Protein AF-A0A016S4E9-F1 (afdb_monomer_lite)

pLDDT: mean 76.62, std 18.93, range [33.75, 95.38]

Radius of gyration: 32.26 Å; chains: 1; bounding box: 70×70×86 Å

Foldseek 3Di:
DDDDDDDDDDPDDDDDDDDDDDDDDDDDDDDDDDPDPPPPPPPPPPPCPPDDDDPVRVVVVLQVLLVVLCVVVVDDSLLSSLLCVVVVNPSVVSVVVCVVDPPNVVVSVVSLAAWPDADDADPDQWDQAPVPRDTARWDDDRNNHTGHLVLLLVQLCCCVPPVVDPWDADPDPPGSHTDGPVRSVVSVVVVVVVVD

InterPro domains:
  IPR013083 Zinc finger, RING/FYVE/PHD-type [G3DSA:3.30.40.10] (123-194)
  IPR048962 E3 ubiquitin-protein ligase ARIH1-like, UBA-like domain [PF21235] (61-100)

Structure (mmCIF, N/CA/C/O backbone):
data_AF-A0A016S4E9-F1
#
_entry.id   AF-A0A016S4E9-F1
#
loop_
_atom_site.group_PDB
_atom_site.id
_atom_site.type_symbol
_atom_site.label_atom_id
_atom_site.label_alt_id
_atom_site.label_comp_id
_atom_site.label_asym_id
_atom_site.label_entity_id
_atom_site.label_seq_id
_atom_site.pdbx_PDB_ins_code
_atom_site.Cartn_x
_atom_site.Cartn_y
_atom_site.Cartn_z
_atom_site.occupancy
_atom_site.B_iso_or_equiv
_atom_site.auth_seq_id
_atom_site.auth_comp_id
_atom_site.auth_asym_id
_atom_site.auth_atom_id
_atom_site.pdbx_PDB_model_num
ATOM 1 N N . MET A 1 1 ? -42.160 32.741 -39.780 1.00 41.34 1 MET A N 1
ATOM 2 C CA . MET A 1 1 ? -41.080 31.954 -39.175 1.00 41.34 1 MET A CA 1
ATOM 3 C C . MET A 1 1 ? -40.012 32.923 -38.667 1.00 41.34 1 MET A C 1
ATOM 5 O O . MET A 1 1 ? -39.179 33.332 -39.468 1.00 41.34 1 MET A O 1
ATOM 9 N N . ALA A 1 2 ? -40.067 33.434 -37.435 1.00 45.94 2 ALA A N 1
ATOM 10 C CA . ALA A 1 2 ? -40.928 33.059 -36.301 1.00 45.94 2 ALA A CA 1
ATOM 11 C C . ALA A 1 2 ? -40.842 31.556 -35.903 1.00 45.94 2 ALA A C 1
ATOM 13 O O . ALA A 1 2 ? -40.440 30.729 -36.721 1.00 45.94 2 ALA A O 1
ATOM 14 N N . GLU A 1 3 ? -41.095 31.125 -34.668 1.00 49.12 3 GLU A N 1
ATOM 15 C CA . GLU A 1 3 ? -41.573 31.803 -33.450 1.00 49.12 3 GLU A CA 1
ATOM 16 C C . GLU A 1 3 ? -40.557 31.502 -32.294 1.00 49.12 3 GLU A C 1
ATOM 18 O O . GLU A 1 3 ? -39.988 30.412 -32.310 1.00 49.12 3 GLU A O 1
ATOM 23 N N . GLU A 1 4 ? -40.137 32.325 -31.311 1.00 50.91 4 GLU A N 1
ATOM 24 C CA . GLU A 1 4 ? -40.556 33.596 -30.651 1.00 50.91 4 GLU A CA 1
ATOM 25 C C . GLU A 1 4 ? -41.206 33.400 -29.244 1.00 50.91 4 GLU A C 1
ATOM 27 O O . GLU A 1 4 ? -42.119 32.591 -29.122 1.00 50.91 4 GLU A O 1
ATOM 32 N N . TYR A 1 5 ? -40.748 34.173 -28.222 1.00 50.25 5 TYR A N 1
ATOM 33 C CA . TYR A 1 5 ? -41.114 34.172 -26.763 1.00 50.25 5 TYR A CA 1
ATOM 34 C C . TYR A 1 5 ? -40.632 32.955 -25.910 1.00 50.25 5 TYR A C 1
ATOM 36 O O . TYR A 1 5 ? -40.518 31.858 -26.447 1.00 50.25 5 TYR A O 1
ATOM 44 N N . ASP A 1 6 ? -40.335 33.017 -24.593 1.00 47.69 6 ASP A N 1
ATOM 45 C CA . ASP A 1 6 ? -39.938 34.086 -23.627 1.00 47.69 6 ASP A CA 1
ATOM 46 C C . ASP A 1 6 ? -39.344 33.422 -22.340 1.00 47.69 6 ASP A C 1
ATOM 48 O O . ASP A 1 6 ? -39.254 32.194 -22.303 1.00 47.69 6 ASP A O 1
ATOM 52 N N . ASP A 1 7 ? -38.961 34.202 -21.316 1.00 49.25 7 ASP A N 1
ATOM 53 C CA . ASP A 1 7 ? -39.318 34.043 -19.876 1.00 49.25 7 ASP A CA 1
ATOM 54 C C . ASP A 1 7 ? -38.288 34.657 -18.892 1.00 49.25 7 ASP A C 1
ATOM 56 O O . ASP A 1 7 ? -37.072 34.480 -18.978 1.00 49.25 7 ASP A O 1
ATOM 60 N N . ASP A 1 8 ? -38.856 35.407 -17.954 1.00 50.06 8 ASP A N 1
ATOM 61 C CA . ASP A 1 8 ? -38.308 36.407 -17.037 1.00 50.06 8 ASP A CA 1
ATOM 62 C C . ASP A 1 8 ? -37.429 35.834 -15.893 1.00 50.06 8 ASP A C 1
ATOM 64 O O . ASP A 1 8 ? -37.583 34.692 -15.468 1.00 50.06 8 ASP A O 1
ATOM 68 N N . PHE A 1 9 ? -36.546 36.660 -15.316 1.00 52.66 9 PHE A N 1
ATOM 69 C CA . PHE A 1 9 ? -35.906 36.388 -14.017 1.00 52.66 9 PHE A CA 1
ATOM 70 C C . PHE A 1 9 ? -35.750 37.681 -13.199 1.00 52.66 9 PHE A C 1
ATOM 72 O O . PHE A 1 9 ? -34.662 38.247 -13.047 1.00 52.66 9 PHE A O 1
ATOM 79 N N . GLN A 1 10 ? -36.870 38.151 -12.644 1.00 52.34 10 GLN A N 1
ATOM 80 C CA . GLN A 1 10 ? -36.913 39.304 -11.744 1.00 52.34 10 GLN A CA 1
ATOM 81 C C . GLN A 1 10 ? -36.109 39.056 -10.462 1.00 52.34 10 GLN A C 1
ATOM 83 O O . GLN A 1 10 ? -36.556 38.364 -9.547 1.00 52.34 10 GLN A O 1
ATOM 88 N N . TYR A 1 11 ? -34.959 39.716 -10.342 1.00 53.16 11 TYR A N 1
ATOM 89 C CA . TYR A 1 11 ? -34.347 39.988 -9.044 1.00 53.16 11 TYR A CA 1
ATOM 90 C C . TYR A 1 11 ? -34.875 41.313 -8.505 1.00 53.16 11 TYR A C 1
ATOM 92 O O . TYR A 1 11 ? -34.333 42.373 -8.815 1.00 53.16 11 TYR A O 1
ATOM 100 N N . ASN A 1 12 ? -35.937 41.255 -7.699 1.00 48.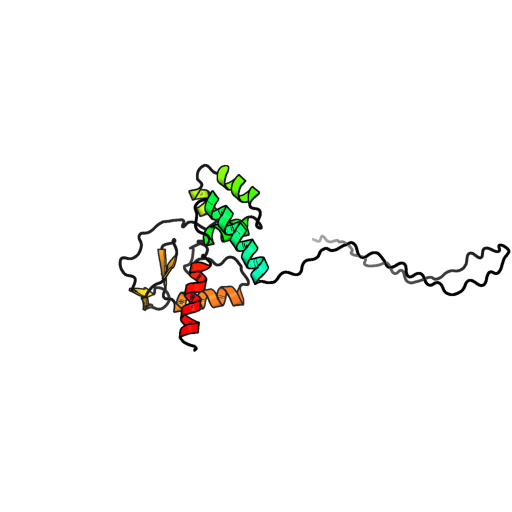69 12 ASN A N 1
ATOM 101 C CA . ASN A 1 12 ? -36.412 42.428 -6.977 1.00 48.69 12 ASN A CA 1
ATOM 102 C C . ASN A 1 12 ? -37.116 42.053 -5.663 1.00 48.69 12 ASN A C 1
ATOM 104 O O . ASN A 1 12 ? -38.243 41.576 -5.693 1.00 48.69 12 ASN A O 1
ATOM 108 N N . THR A 1 13 ? -36.447 42.315 -4.538 1.00 46.94 13 THR A N 1
ATOM 109 C CA . THR A 1 13 ? -37.057 42.712 -3.257 1.00 46.94 13 THR A CA 1
ATOM 110 C C . THR A 1 13 ? -36.005 43.520 -2.507 1.00 46.94 13 THR A C 1
ATOM 112 O O . THR A 1 13 ? -35.090 42.969 -1.896 1.00 46.94 13 THR A O 1
ATOM 115 N N . ASP A 1 14 ? -36.130 44.841 -2.593 1.00 50.22 14 ASP A N 1
ATOM 116 C CA . ASP A 1 14 ? -35.611 45.749 -1.575 1.00 50.22 14 ASP A CA 1
ATOM 117 C C . ASP A 1 14 ? -36.392 45.537 -0.264 1.00 50.22 14 ASP A C 1
ATOM 119 O O . ASP A 1 14 ? -37.581 45.211 -0.282 1.00 50.22 14 ASP A O 1
ATOM 123 N N . SER A 1 15 ? -35.716 45.679 0.872 1.00 58.97 15 SER A N 1
ATOM 124 C CA . SER A 1 15 ? -36.297 45.671 2.222 1.00 58.97 15 SER A CA 1
ATOM 125 C C . SER A 1 15 ? -35.309 46.305 3.205 1.00 58.97 15 SER A C 1
ATOM 127 O O . SER A 1 15 ? -34.843 45.671 4.154 1.00 58.97 15 SER A O 1
ATOM 129 N N . GLY A 1 16 ? -34.928 47.556 2.946 1.00 47.47 16 GLY A N 1
ATOM 130 C CA . GLY A 1 16 ? -34.309 48.399 3.965 1.00 47.47 16 GLY A CA 1
ATOM 131 C C . GLY A 1 16 ? -35.331 48.914 4.987 1.00 47.47 16 GLY A C 1
ATOM 132 O O . GLY A 1 16 ? -36.462 49.222 4.617 1.00 47.47 16 GLY A O 1
ATOM 133 N N . SER A 1 17 ? -34.883 49.109 6.237 1.00 51.06 17 SER A N 1
ATOM 134 C CA . SER A 1 17 ? -35.608 49.791 7.338 1.00 51.06 17 SER A CA 1
ATOM 135 C C . SER A 1 17 ? -36.914 49.083 7.805 1.00 51.06 17 SER A C 1
ATOM 137 O O . SER A 1 17 ? -37.373 48.148 7.163 1.00 51.06 17 SER A O 1
ATOM 139 N N . GLU A 1 18 ? -37.497 49.346 8.980 1.00 46.47 18 GLU A N 1
ATOM 140 C CA . GLU A 1 18 ? -37.429 50.518 9.873 1.00 46.47 18 GLU A CA 1
ATOM 141 C C . GLU A 1 18 ? -37.198 50.163 11.362 1.00 46.47 18 GLU A C 1
ATOM 143 O O . GLU A 1 18 ? -37.203 49.000 11.765 1.00 46.47 18 GLU A O 1
ATOM 148 N N . LEU A 1 19 ? -36.945 51.203 12.162 1.00 54.03 19 LEU A N 1
ATOM 149 C CA . LEU A 1 19 ? -37.069 51.205 13.624 1.00 54.03 19 LEU A CA 1
ATOM 150 C C . LEU A 1 19 ? -38.516 51.587 13.965 1.00 54.03 19 LEU A C 1
ATOM 152 O O . LEU A 1 19 ? -39.033 52.487 13.306 1.00 54.03 19 LEU A O 1
ATOM 156 N N . ASP A 1 20 ? -39.119 51.016 15.009 1.00 42.91 20 ASP A N 1
ATOM 157 C CA . ASP A 1 20 ? -40.206 51.708 15.720 1.00 42.91 20 ASP A CA 1
ATOM 158 C C . ASP A 1 20 ? -40.298 51.296 17.200 1.00 42.91 20 ASP A C 1
ATOM 160 O O . ASP A 1 20 ? -39.726 50.284 17.621 1.00 42.91 20 ASP A O 1
ATOM 164 N N . ASP A 1 21 ? -40.968 52.149 17.970 1.00 45.75 21 ASP A N 1
ATOM 165 C CA . ASP A 1 21 ? -40.758 52.383 19.397 1.00 45.75 21 ASP A CA 1
ATOM 166 C C . ASP A 1 21 ? -41.564 51.501 20.382 1.00 45.75 21 ASP A C 1
ATOM 168 O O . ASP A 1 21 ? -42.606 50.925 20.081 1.00 45.75 21 ASP A O 1
ATOM 172 N N . GLU A 1 22 ? -41.043 51.490 21.613 1.00 47.97 22 GLU A N 1
ATOM 173 C CA . GLU A 1 22 ? -41.728 51.528 22.919 1.00 47.97 22 GLU A CA 1
ATOM 174 C C . GLU A 1 22 ? -42.993 50.694 23.216 1.00 47.97 22 GLU A C 1
ATOM 176 O O . GLU A 1 22 ? -44.078 50.865 22.662 1.00 47.97 22 GLU A O 1
ATOM 181 N N . ALA A 1 23 ? -42.899 49.947 24.322 1.00 51.41 23 ALA A N 1
ATOM 182 C CA . ALA A 1 23 ? -44.043 49.469 25.098 1.00 51.41 23 ALA A CA 1
ATOM 183 C C . ALA A 1 23 ? -43.804 49.743 26.594 1.00 51.41 23 ALA A C 1
ATOM 185 O O . ALA A 1 23 ? -43.474 48.843 27.367 1.00 51.41 23 ALA A O 1
ATOM 186 N N . ILE A 1 24 ? -43.955 51.010 26.992 1.00 52.16 24 ILE A N 1
ATOM 187 C CA . ILE A 1 24 ? -43.800 51.467 28.380 1.00 52.16 24 ILE A CA 1
ATOM 188 C C . ILE A 1 24 ? -44.838 50.773 29.275 1.00 52.16 24 ILE A C 1
ATOM 190 O O . ILE A 1 24 ? -46.042 50.978 29.113 1.00 52.16 24 ILE A O 1
ATOM 194 N N . SER A 1 25 ? -44.377 49.996 30.258 1.00 57.50 25 SER A N 1
ATOM 195 C CA . SER A 1 25 ? -45.210 49.500 31.358 1.00 57.50 25 SER A CA 1
ATOM 196 C C . SER A 1 25 ? -44.904 50.274 32.640 1.00 57.50 25 SER A C 1
ATOM 198 O O . SER A 1 25 ? -43.896 50.017 33.300 1.00 57.50 25 SER A O 1
ATOM 200 N N . GLU A 1 26 ? -45.779 51.212 32.996 1.00 53.03 26 GLU A N 1
ATOM 201 C CA . GLU A 1 26 ? -45.781 51.844 34.316 1.00 53.03 26 GLU A CA 1
ATOM 202 C C . GLU A 1 26 ? -46.299 50.832 35.357 1.00 53.03 26 GLU A C 1
ATOM 204 O O . GLU A 1 26 ? -47.476 50.471 35.334 1.00 53.03 26 GLU A O 1
ATOM 209 N N . ASP A 1 27 ? -45.433 50.369 36.263 1.00 55.38 27 ASP A N 1
ATOM 210 C CA . ASP A 1 27 ? -45.833 49.702 37.510 1.00 55.38 27 ASP A CA 1
ATOM 211 C C . ASP A 1 27 ? -44.898 50.129 38.654 1.00 55.38 27 ASP A C 1
ATOM 213 O O . ASP A 1 27 ? -43.704 50.368 38.454 1.00 55.38 27 ASP A O 1
ATOM 217 N N . ASP A 1 28 ? -45.462 50.285 39.848 1.00 47.44 28 ASP A N 1
ATOM 218 C CA . ASP A 1 28 ? -44.848 51.011 40.960 1.00 47.44 28 ASP A CA 1
ATOM 219 C C . ASP A 1 28 ? -44.088 50.086 41.928 1.00 47.44 28 ASP A C 1
ATOM 221 O O . ASP A 1 28 ? -44.683 49.304 42.674 1.00 47.44 28 ASP A O 1
ATOM 225 N N . GLY A 1 29 ? -42.779 50.319 42.074 1.00 44.78 29 GLY A N 1
ATOM 226 C CA . GLY A 1 29 ? -42.205 50.389 43.421 1.00 44.78 29 GLY A CA 1
ATOM 227 C C . GLY A 1 29 ? -40.914 49.629 43.748 1.00 44.78 29 GLY A C 1
ATOM 228 O O . GLY A 1 29 ? -40.469 48.705 43.080 1.00 44.78 29 GLY A O 1
ATOM 229 N N . ILE A 1 30 ? -40.379 50.032 44.908 1.00 47.09 30 ILE A N 1
ATOM 230 C CA . ILE A 1 30 ? -39.275 49.429 45.675 1.00 47.09 30 ILE A CA 1
ATOM 231 C C . ILE A 1 30 ? -37.896 49.506 45.000 1.00 47.09 30 ILE A C 1
ATOM 233 O O . ILE A 1 30 ? -37.424 48.585 44.340 1.00 47.09 30 ILE A O 1
ATOM 237 N N . ALA A 1 31 ? -37.172 50.581 45.322 1.00 53.88 31 ALA A N 1
ATOM 238 C CA . ALA A 1 31 ? -35.723 50.609 45.177 1.00 53.88 31 ALA A CA 1
ATOM 239 C C . ALA A 1 31 ? -35.067 49.576 46.114 1.00 53.88 31 ALA A C 1
ATOM 241 O O . ALA A 1 31 ? -35.273 49.606 47.329 1.00 53.88 31 ALA A O 1
ATOM 242 N N . MET A 1 32 ? -34.230 48.706 45.552 1.00 51.16 32 MET A N 1
ATOM 243 C CA . MET A 1 32 ? -33.213 47.958 46.288 1.00 51.16 32 MET A CA 1
ATOM 244 C C . MET A 1 32 ? -31.868 48.169 45.604 1.00 51.16 32 MET A C 1
ATOM 246 O O . MET A 1 32 ? -31.662 47.734 44.473 1.00 51.16 32 MET A O 1
ATOM 250 N N . GLU A 1 33 ? -30.949 48.815 46.313 1.00 52.28 33 GLU A N 1
ATOM 251 C CA . GLU A 1 33 ? -29.535 48.840 45.957 1.00 52.28 33 GLU A CA 1
ATOM 252 C C . GLU A 1 33 ? -28.991 47.413 46.127 1.00 52.28 33 GLU A C 1
ATOM 254 O O . GLU A 1 33 ? -28.765 46.954 47.246 1.00 52.28 33 GLU A O 1
ATOM 259 N N . GLN A 1 34 ? -28.847 46.675 45.024 1.00 50.81 34 GLN A N 1
ATOM 260 C CA . GLN A 1 34 ? -28.175 45.377 45.021 1.00 50.81 34 GLN A CA 1
ATOM 261 C C . GLN A 1 34 ? -26.769 45.555 44.459 1.00 50.81 34 GLN A C 1
ATOM 263 O O . GLN A 1 34 ? -26.592 45.948 43.307 1.00 50.81 34 GLN A O 1
ATOM 268 N N . GLU A 1 35 ? -25.775 45.304 45.311 1.00 44.16 35 GLU A N 1
ATOM 269 C CA . GLU A 1 35 ? -24.361 45.386 44.956 1.00 44.16 35 GLU A CA 1
ATOM 270 C C . GLU A 1 35 ? -24.015 44.413 43.822 1.00 44.16 35 GLU A C 1
ATOM 272 O O . GLU A 1 35 ? -24.623 43.346 43.682 1.00 44.16 35 GLU A O 1
ATOM 277 N N . ASP A 1 36 ? -23.016 44.797 43.023 1.00 46.94 36 ASP A N 1
ATOM 278 C CA . ASP A 1 36 ? -22.591 44.091 41.816 1.00 46.94 36 ASP A CA 1
ATOM 279 C C . ASP A 1 36 ? -22.144 42.654 42.123 1.00 46.94 36 ASP A C 1
ATOM 281 O O . ASP A 1 36 ? -20.991 42.358 42.440 1.00 46.94 36 ASP A O 1
ATOM 285 N N . THR A 1 37 ? -23.102 41.740 42.004 1.00 44.69 37 THR A N 1
ATOM 286 C CA . THR A 1 37 ? -22.867 40.306 41.923 1.00 44.69 37 THR A CA 1
ATOM 287 C C . THR A 1 37 ? -23.135 39.853 40.498 1.00 44.69 37 THR A C 1
ATOM 289 O O . THR A 1 37 ? -24.024 39.041 40.241 1.00 44.69 37 THR A O 1
ATOM 292 N N . SER A 1 38 ? -22.311 40.368 39.576 1.00 48.78 38 SER A N 1
ATOM 293 C CA . SER A 1 38 ? -22.072 39.826 38.234 1.00 48.78 38 SER A CA 1
ATOM 294 C C . SER A 1 38 ? -21.673 38.349 38.300 1.00 48.78 38 SER A C 1
ATOM 296 O O . SER A 1 38 ? -20.519 37.957 38.124 1.00 48.78 38 SER A O 1
ATOM 298 N N . ARG A 1 39 ? -22.665 37.494 38.556 1.00 50.94 39 ARG A N 1
ATOM 299 C CA . ARG A 1 39 ? -22.603 36.058 38.336 1.00 50.94 39 ARG A CA 1
ATOM 300 C C . ARG A 1 39 ? -22.595 35.868 36.834 1.00 50.94 39 ARG A C 1
ATOM 302 O O . ARG A 1 39 ? -23.644 35.652 36.229 1.00 50.94 39 ARG A O 1
ATOM 309 N N . GLU A 1 40 ? -21.402 35.944 36.250 1.00 55.25 40 GLU A N 1
ATOM 310 C CA . GLU A 1 40 ? -21.160 35.352 34.947 1.00 55.25 40 GLU A CA 1
ATOM 311 C C . GLU A 1 40 ? -21.762 33.949 34.978 1.00 55.25 40 GLU A C 1
ATOM 313 O O . GLU A 1 40 ? -21.319 33.071 35.727 1.00 55.25 40 GLU A O 1
ATOM 318 N N . VAL A 1 41 ? -22.815 33.744 34.188 1.00 52.88 41 VAL A N 1
ATOM 319 C CA . VAL A 1 41 ? -23.264 32.400 33.855 1.00 52.88 41 VAL A CA 1
ATOM 320 C C . VAL A 1 41 ? -22.184 31.860 32.937 1.00 52.88 41 VAL A C 1
ATOM 322 O O . VAL A 1 41 ? -22.272 31.979 31.713 1.00 52.88 41 VAL A O 1
ATOM 325 N N . LEU A 1 42 ? -21.129 31.328 33.562 1.00 56.59 42 LEU A N 1
ATOM 326 C CA . LEU A 1 42 ? -20.134 30.490 32.924 1.00 56.59 42 LEU A CA 1
ATOM 327 C C . LEU A 1 42 ? -20.929 29.427 32.179 1.00 56.59 42 LEU A C 1
ATOM 329 O O . LEU A 1 42 ? -21.488 28.517 32.790 1.00 56.59 42 LEU A O 1
ATOM 333 N N . LYS A 1 43 ? -21.050 29.601 30.860 1.00 58.16 43 LYS A N 1
ATOM 334 C CA . LYS A 1 43 ? -21.640 28.594 29.989 1.00 58.16 43 LYS A CA 1
ATOM 335 C C . LYS A 1 43 ? -20.779 27.367 30.190 1.00 58.16 43 LYS A C 1
ATOM 337 O O . LYS A 1 43 ? -19.626 27.383 29.766 1.00 58.16 43 LYS A O 1
ATOM 342 N N . GLU A 1 44 ? -21.320 26.370 30.885 1.00 55.09 44 GLU A N 1
ATOM 343 C CA . GLU A 1 44 ? -20.631 25.115 31.137 1.00 55.09 44 GLU A CA 1
ATOM 344 C C . GLU A 1 44 ? -20.208 24.572 29.777 1.00 55.09 44 GLU A C 1
ATOM 346 O O . GLU A 1 44 ? -21.036 24.130 28.977 1.00 55.09 44 GLU A O 1
ATOM 351 N N . THR A 1 45 ? -18.916 24.701 29.471 1.00 60.84 45 THR A N 1
ATOM 352 C CA . THR A 1 45 ? -18.346 24.123 28.265 1.00 60.84 45 THR A CA 1
ATOM 353 C C . THR A 1 45 ? -18.616 22.631 28.387 1.00 60.84 45 THR A C 1
ATOM 355 O O . THR A 1 45 ? -18.130 22.045 29.361 1.00 60.84 45 THR A O 1
ATOM 358 N N . PRO A 1 46 ? -19.421 22.024 27.491 1.00 60.22 46 PRO A N 1
ATOM 359 C CA . PRO A 1 46 ? -19.791 20.621 27.628 1.00 60.22 46 PRO A CA 1
ATOM 360 C C . PRO A 1 46 ? -18.503 19.818 27.757 1.00 60.22 46 PRO A C 1
ATOM 362 O O . PRO A 1 46 ? -17.552 20.121 27.038 1.00 60.22 46 PRO A O 1
ATOM 365 N N . ASN A 1 47 ? -18.443 18.877 28.708 1.00 59.16 47 ASN A N 1
ATOM 366 C CA . ASN A 1 47 ? -17.178 18.258 29.099 1.00 59.16 47 ASN A CA 1
ATOM 367 C C . ASN A 1 47 ? -16.569 17.469 27.933 1.00 59.16 47 ASN A C 1
ATOM 369 O O . ASN A 1 47 ? -16.885 16.304 27.697 1.00 59.16 47 ASN A O 1
ATOM 373 N N . LEU A 1 48 ? -15.713 18.151 27.180 1.00 63.69 48 LEU A N 1
ATOM 374 C CA . LEU A 1 48 ? -14.955 17.604 26.080 1.00 63.69 48 LEU A CA 1
ATOM 375 C C . LEU A 1 48 ? -13.699 16.993 26.687 1.00 63.69 48 LEU A C 1
ATOM 377 O O . LEU A 1 48 ? -12.685 17.675 26.834 1.00 63.69 48 LEU A O 1
ATOM 381 N N . ASP A 1 49 ? -13.761 15.692 26.978 1.00 77.25 49 ASP A N 1
ATOM 382 C CA . ASP A 1 49 ? -12.608 14.838 27.304 1.00 77.25 49 ASP A CA 1
ATOM 383 C C . ASP A 1 49 ? -11.702 14.639 26.060 1.00 77.25 49 ASP A C 1
ATOM 385 O O . ASP A 1 49 ? -11.331 13.531 25.667 1.00 77.25 49 ASP A O 1
ATOM 389 N N . ALA A 1 50 ? -11.384 15.744 25.382 1.00 78.62 50 ALA A N 1
ATOM 390 C CA . ALA A 1 50 ? -10.698 15.824 24.105 1.00 78.62 50 ALA A CA 1
ATOM 391 C C . ALA A 1 50 ? -9.195 15.589 24.293 1.00 78.62 50 ALA A C 1
ATOM 393 O O . ALA A 1 50 ? -8.385 16.516 24.363 1.00 78.62 50 ALA A O 1
ATOM 394 N N . LYS A 1 51 ? -8.820 14.312 24.372 1.00 84.31 51 LYS A N 1
ATOM 395 C CA . LYS A 1 51 ? -7.425 13.877 24.410 1.00 84.31 51 LYS A CA 1
ATOM 396 C C . LYS A 1 51 ? -6.702 14.282 23.118 1.00 84.31 51 LYS A C 1
ATOM 398 O O . LYS A 1 51 ? -6.921 13.691 22.063 1.00 84.31 51 LYS A O 1
ATOM 403 N N . VAL A 1 52 ? -5.772 15.231 23.219 1.00 87.75 52 VAL A N 1
ATOM 404 C CA . VAL A 1 52 ? -4.769 15.461 22.169 1.00 87.75 52 VAL A CA 1
ATOM 405 C C . VAL A 1 52 ? -3.871 14.224 22.078 1.00 87.75 52 VAL A C 1
ATOM 407 O O . VAL A 1 52 ? -3.344 13.761 23.089 1.00 87.75 52 VAL A O 1
ATOM 410 N N . MET A 1 53 ? -3.703 13.688 20.871 1.00 87.12 53 MET A N 1
ATOM 411 C CA . MET A 1 53 ? -2.852 12.531 20.583 1.00 87.12 53 MET A CA 1
ATOM 412 C C . MET A 1 53 ? -1.735 12.922 19.623 1.00 87.12 53 MET A C 1
ATOM 414 O O . MET A 1 53 ? -1.927 13.767 18.747 1.00 87.12 53 MET A O 1
ATOM 418 N N . THR A 1 54 ? -0.564 12.308 19.785 1.00 92.38 54 THR A N 1
ATOM 419 C CA . THR A 1 54 ? 0.556 12.502 18.858 1.00 92.38 54 THR A CA 1
ATOM 420 C C . THR A 1 54 ? 0.427 11.596 17.627 1.00 92.38 54 THR A C 1
ATOM 422 O O . THR A 1 54 ? -0.398 10.678 17.586 1.00 92.38 54 THR A O 1
ATOM 425 N N . ILE A 1 55 ? 1.267 11.827 16.614 1.00 90.88 55 ILE A N 1
ATOM 426 C CA . ILE A 1 55 ? 1.322 10.982 15.409 1.00 90.88 55 ILE A CA 1
ATOM 427 C C . ILE A 1 55 ? 1.788 9.563 15.778 1.00 90.88 55 ILE A C 1
ATOM 429 O O . ILE A 1 55 ? 1.310 8.582 15.215 1.00 90.88 55 ILE A O 1
ATOM 433 N N . GLU A 1 56 ? 2.671 9.438 16.769 1.00 91.50 56 GLU A N 1
ATOM 434 C CA . GLU A 1 56 ? 3.150 8.165 17.311 1.00 91.50 56 GLU A CA 1
ATOM 435 C C . GLU A 1 56 ? 2.073 7.439 18.131 1.00 91.50 56 GLU A C 1
ATOM 437 O O . GLU A 1 56 ? 2.052 6.211 18.145 1.00 91.50 56 GLU A O 1
ATOM 442 N N . ASP A 1 57 ? 1.184 8.164 18.817 1.00 90.69 57 ASP A N 1
ATOM 443 C CA . ASP A 1 57 ? 0.039 7.583 19.532 1.00 90.69 57 ASP A CA 1
ATOM 444 C C . ASP A 1 57 ? -0.986 6.999 18.562 1.00 90.69 57 ASP A C 1
ATOM 446 O O . ASP A 1 57 ? -1.298 5.810 18.648 1.00 90.69 57 ASP A O 1
ATOM 450 N N . LEU A 1 58 ? -1.439 7.805 17.598 1.00 91.56 58 LEU A N 1
ATOM 451 C CA . LEU A 1 58 ? -2.338 7.356 16.533 1.00 91.56 58 LEU A CA 1
ATOM 452 C C . LEU A 1 58 ? -1.704 6.216 15.718 1.00 91.56 58 LEU A C 1
ATOM 454 O O . LEU A 1 58 ? -2.362 5.230 15.394 1.00 91.56 58 LEU A O 1
ATOM 458 N N . GLY A 1 59 ? -0.401 6.311 15.442 1.00 91.12 59 GLY A N 1
ATOM 459 C CA . GLY A 1 59 ? 0.357 5.279 14.747 1.00 91.12 59 GLY A CA 1
ATOM 460 C C . GLY A 1 59 ? 0.376 3.933 15.476 1.00 91.12 59 GLY A C 1
ATOM 461 O O . GLY A 1 59 ? 0.345 2.901 14.805 1.00 91.12 59 GLY A O 1
ATOM 462 N N . ARG A 1 60 ? 0.387 3.900 16.817 1.00 92.25 60 ARG A N 1
ATOM 463 C CA . ARG A 1 60 ? 0.279 2.638 17.575 1.00 92.25 60 ARG A CA 1
ATOM 464 C C . ARG A 1 60 ? -1.114 2.033 17.460 1.00 92.25 60 ARG A C 1
ATOM 466 O O . ARG A 1 60 ? -1.216 0.883 17.053 1.00 92.25 60 ARG A O 1
ATOM 473 N N . GLU A 1 61 ? -2.162 2.820 17.689 1.00 92.31 61 GLU A N 1
ATOM 474 C CA . GLU A 1 61 ? -3.557 2.364 17.588 1.00 92.31 61 GLU A CA 1
ATOM 475 C C . GLU A 1 61 ? -3.889 1.833 16.177 1.00 92.31 61 GLU A C 1
ATOM 477 O O . GLU A 1 61 ? -4.460 0.754 16.021 1.00 92.31 61 GLU A O 1
ATOM 482 N N . MET A 1 62 ? -3.414 2.513 15.124 1.00 92.88 62 MET A N 1
ATOM 483 C CA . MET A 1 62 ? -3.503 2.016 13.744 1.00 92.88 62 MET A CA 1
ATOM 484 C C . MET A 1 62 ? -2.787 0.668 13.554 1.00 92.88 62 MET A C 1
ATOM 486 O O . MET A 1 62 ? -3.311 -0.205 12.863 1.00 92.88 62 MET A O 1
ATOM 490 N N . ASN A 1 63 ? -1.595 0.484 14.138 1.00 93.44 63 ASN A N 1
ATOM 491 C CA . ASN A 1 63 ? -0.850 -0.778 14.050 1.00 93.44 63 ASN A CA 1
ATOM 492 C C . ASN A 1 63 ? -1.539 -1.910 14.830 1.00 93.44 63 ASN A C 1
ATOM 494 O O . ASN A 1 63 ? -1.595 -3.025 14.322 1.00 93.44 63 ASN A O 1
ATOM 498 N N . GLU A 1 64 ? -2.107 -1.628 16.003 1.00 95.25 64 GLU A N 1
ATOM 499 C CA . GLU A 1 64 ? -2.845 -2.599 16.822 1.00 95.25 64 GLU A CA 1
ATOM 500 C C . GLU A 1 64 ? -4.072 -3.143 16.064 1.00 95.25 64 GLU A C 1
ATOM 502 O O . GLU A 1 64 ? -4.236 -4.359 15.945 1.00 95.25 64 GLU A O 1
ATOM 507 N N . ILE A 1 65 ? -4.864 -2.270 15.426 1.00 94.75 65 ILE A N 1
ATOM 508 C CA . ILE A 1 65 ? -6.006 -2.675 14.582 1.00 94.75 65 ILE A CA 1
ATOM 509 C C . ILE A 1 65 ? -5.541 -3.474 13.347 1.00 94.75 65 ILE A C 1
ATOM 511 O O . ILE A 1 65 ? -6.181 -4.457 12.961 1.00 94.75 65 ILE A O 1
ATOM 515 N N . ILE A 1 66 ? -4.419 -3.086 12.725 1.00 94.88 66 ILE A N 1
ATOM 516 C CA . ILE A 1 66 ? -3.806 -3.832 11.610 1.00 94.88 66 ILE A CA 1
ATOM 517 C C . ILE A 1 66 ? -3.385 -5.240 12.049 1.00 94.88 66 ILE A C 1
ATOM 519 O O . ILE A 1 66 ? -3.603 -6.191 11.297 1.00 94.88 66 ILE A O 1
ATOM 523 N N . ASP A 1 67 ? -2.800 -5.388 13.238 1.00 95.31 67 ASP A N 1
ATOM 524 C CA . ASP A 1 67 ? -2.295 -6.666 13.743 1.00 95.31 67 ASP A CA 1
ATOM 525 C C . ASP A 1 67 ? -3.419 -7.616 14.174 1.00 95.31 67 ASP A C 1
ATOM 527 O O . ASP A 1 67 ? -3.349 -8.808 13.866 1.00 95.31 67 ASP A O 1
ATOM 531 N N . GLU A 1 68 ? -4.502 -7.110 14.774 1.00 95.38 68 GLU A N 1
ATOM 532 C CA . GLU A 1 68 ? -5.718 -7.904 15.002 1.00 95.38 68 GLU A CA 1
ATOM 533 C C . GLU A 1 68 ? -6.292 -8.458 13.688 1.00 95.38 68 GLU A C 1
ATOM 535 O O . GLU A 1 68 ? -6.549 -9.659 13.561 1.00 95.38 68 GLU A O 1
ATOM 540 N N . VAL A 1 69 ? -6.465 -7.597 12.679 1.00 94.75 69 VAL A N 1
ATOM 541 C CA . VAL A 1 69 ? -7.010 -7.998 11.372 1.00 94.75 69 VAL A CA 1
ATOM 542 C C . VAL A 1 69 ? -6.053 -8.948 10.646 1.00 94.75 69 VAL A C 1
ATOM 544 O O . VAL A 1 69 ? -6.505 -9.915 10.030 1.00 94.75 69 VAL A O 1
ATOM 547 N N . SER A 1 70 ? -4.738 -8.744 10.767 1.00 94.12 70 SER A N 1
ATOM 548 C CA . SER A 1 70 ? -3.717 -9.637 10.208 1.00 94.12 70 SER A CA 1
ATOM 549 C C . SER A 1 70 ? -3.742 -11.019 10.866 1.00 94.12 70 SER A C 1
ATOM 551 O O . SER A 1 70 ? -3.655 -12.028 10.161 1.00 94.12 70 SER A O 1
ATOM 553 N N . ALA A 1 71 ? -3.955 -11.098 12.183 1.00 94.31 71 ALA A N 1
ATOM 554 C CA . ALA A 1 71 ? -4.099 -12.363 12.899 1.00 94.31 71 ALA A CA 1
ATOM 555 C C . ALA A 1 71 ? -5.369 -13.135 12.489 1.00 94.31 71 ALA A C 1
ATOM 557 O O . ALA A 1 71 ? -5.311 -14.355 12.317 1.00 94.31 71 ALA A O 1
ATOM 558 N N . ILE A 1 72 ? -6.493 -12.435 12.291 1.00 93.94 72 ILE A N 1
ATOM 559 C CA . ILE A 1 72 ? -7.787 -13.034 11.917 1.00 93.94 72 ILE A CA 1
ATOM 560 C C . ILE A 1 72 ? -7.803 -13.474 10.444 1.00 93.94 72 ILE A C 1
ATOM 562 O O . ILE A 1 72 ? -8.121 -14.625 10.141 1.00 93.94 72 ILE A O 1
ATOM 566 N N . LEU A 1 73 ? -7.443 -12.576 9.520 1.00 90.19 73 LEU A N 1
ATOM 567 C CA . LEU A 1 73 ? -7.479 -12.832 8.073 1.00 90.19 73 LEU A CA 1
ATOM 568 C C . LEU A 1 73 ? -6.268 -13.631 7.567 1.00 90.19 73 LEU A C 1
ATOM 570 O O . LEU A 1 73 ? -6.326 -14.210 6.484 1.00 90.19 73 LEU A O 1
ATOM 574 N N . ARG A 1 74 ? -5.177 -13.680 8.345 1.00 90.12 74 ARG A N 1
ATOM 575 C CA . ARG A 1 74 ? -3.910 -14.368 8.026 1.00 90.12 74 ARG A CA 1
ATOM 576 C C . ARG A 1 74 ? -3.219 -13.852 6.754 1.00 90.12 74 ARG A C 1
ATOM 578 O O . ARG A 1 74 ? -2.510 -14.597 6.078 1.00 90.12 74 ARG A O 1
ATOM 585 N N . ILE A 1 75 ? -3.395 -12.563 6.463 1.00 89.75 75 ILE A N 1
ATOM 586 C CA . ILE A 1 75 ? -2.763 -11.824 5.356 1.00 89.75 75 ILE A CA 1
ATOM 587 C C . ILE A 1 75 ? -1.778 -10.771 5.896 1.00 89.75 75 ILE A C 1
ATOM 589 O O . ILE A 1 75 ? -1.863 -10.362 7.053 1.00 89.75 75 ILE A O 1
ATOM 593 N N . GLY A 1 76 ? -0.838 -10.317 5.060 1.00 89.81 76 GLY A N 1
ATOM 594 C CA . GLY A 1 76 ? 0.199 -9.349 5.453 1.00 89.81 76 GLY A CA 1
ATOM 595 C C . GLY A 1 76 ? -0.333 -7.988 5.933 1.00 89.81 76 GLY A C 1
ATOM 596 O O . GLY A 1 76 ? -1.392 -7.529 5.498 1.00 89.81 76 GLY A O 1
ATOM 597 N N . ARG A 1 77 ? 0.439 -7.319 6.803 1.00 92.38 77 ARG A N 1
ATOM 598 C CA . ARG A 1 77 ? 0.082 -6.049 7.469 1.00 92.38 77 ARG A CA 1
ATOM 599 C C . ARG A 1 77 ? -0.267 -4.939 6.471 1.00 92.38 77 ARG A C 1
ATOM 601 O O . ARG A 1 77 ? -1.363 -4.386 6.549 1.00 92.38 77 ARG A O 1
ATOM 608 N N . GLY A 1 78 ? 0.581 -4.694 5.467 1.00 89.06 78 GLY A N 1
ATOM 609 C CA . GLY A 1 78 ? 0.284 -3.760 4.373 1.00 89.06 78 GLY A CA 1
ATOM 610 C C . GLY A 1 78 ? -1.033 -4.042 3.625 1.00 89.06 78 GLY A C 1
ATOM 611 O O . GLY A 1 78 ? -1.748 -3.104 3.277 1.00 89.06 78 GLY A O 1
ATOM 612 N N . HIS A 1 79 ? -1.428 -5.310 3.439 1.00 90.06 79 HIS A N 1
ATOM 613 C CA . HIS A 1 79 ? -2.742 -5.647 2.862 1.00 90.06 79 HIS A CA 1
ATOM 614 C C . HIS A 1 79 ? -3.892 -5.326 3.824 1.00 90.06 79 HIS A C 1
ATOM 616 O O . HIS A 1 79 ? -4.909 -4.786 3.390 1.00 90.06 79 HIS A O 1
ATOM 622 N N . CYS A 1 80 ? -3.720 -5.593 5.122 1.00 93.25 80 CYS A N 1
ATOM 623 C CA . CYS A 1 80 ? -4.703 -5.233 6.146 1.00 93.25 80 CYS A CA 1
ATOM 624 C C . CYS A 1 80 ? -4.926 -3.717 6.203 1.00 93.25 80 CYS A C 1
ATOM 626 O O . CYS A 1 80 ? -6.077 -3.289 6.223 1.00 93.25 80 CYS A O 1
ATOM 628 N N . ARG A 1 81 ? -3.865 -2.895 6.138 1.00 92.94 81 ARG A N 1
ATOM 629 C CA . ARG A 1 81 ? -4.000 -1.426 6.102 1.00 92.94 81 ARG A CA 1
ATOM 630 C C . ARG A 1 81 ? -4.803 -0.948 4.891 1.00 92.94 81 ARG A C 1
ATOM 632 O O . ARG A 1 81 ? -5.671 -0.091 5.034 1.00 92.94 81 ARG A O 1
ATOM 639 N N . ILE A 1 82 ? -4.523 -1.483 3.701 1.00 92.75 82 ILE A N 1
ATOM 640 C CA . ILE A 1 82 ? -5.229 -1.100 2.467 1.00 92.75 82 ILE A CA 1
ATOM 641 C C . ILE A 1 82 ? -6.712 -1.504 2.538 1.00 92.75 82 ILE A C 1
ATOM 643 O O . ILE A 1 82 ? -7.581 -0.738 2.123 1.00 92.75 82 ILE A O 1
ATOM 647 N N . LEU A 1 83 ? -7.022 -2.671 3.110 1.00 93.56 83 LEU A N 1
ATOM 648 C CA . LEU A 1 83 ? -8.402 -3.098 3.347 1.00 93.56 83 LEU A CA 1
ATOM 649 C C . LEU A 1 83 ? -9.112 -2.215 4.381 1.00 93.56 83 LEU A C 1
ATOM 651 O O . LEU A 1 83 ? -10.210 -1.741 4.107 1.00 93.56 83 LEU A O 1
ATOM 655 N N . LEU A 1 84 ? -8.478 -1.939 5.524 1.00 94.12 84 LEU A N 1
ATOM 656 C CA . LEU A 1 84 ? -9.014 -1.048 6.558 1.00 94.12 84 LEU A CA 1
ATOM 657 C C . LEU A 1 84 ? -9.293 0.351 5.999 1.00 94.12 84 LEU A C 1
ATOM 659 O O . LEU A 1 84 ? -10.380 0.877 6.219 1.00 94.12 84 LEU A O 1
ATOM 663 N N . HIS A 1 85 ? -8.385 0.914 5.195 1.00 92.44 85 HIS A N 1
ATOM 664 C CA . HIS A 1 85 ? -8.600 2.187 4.501 1.00 92.44 85 HIS A CA 1
ATOM 665 C C . HIS A 1 85 ? -9.883 2.170 3.650 1.00 92.44 85 HIS A C 1
ATOM 667 O O . HIS A 1 85 ? -10.735 3.042 3.802 1.00 92.44 85 HIS A O 1
ATOM 673 N N . LYS A 1 86 ? -10.087 1.125 2.834 1.00 91.69 86 LYS A N 1
ATOM 674 C CA . LYS A 1 86 ? -11.283 0.961 1.978 1.00 91.69 86 LYS A CA 1
ATOM 675 C C . LYS A 1 86 ? -12.584 0.670 2.731 1.00 91.69 86 LYS A C 1
ATOM 677 O O . LYS A 1 86 ? -13.656 0.712 2.129 1.00 91.69 86 LYS A O 1
ATOM 682 N N . PHE A 1 87 ? -12.498 0.378 4.025 1.00 93.62 87 PHE A N 1
ATOM 683 C CA . PHE A 1 87 ? -13.630 0.173 4.929 1.00 93.62 87 PHE A CA 1
ATOM 684 C C . PHE A 1 87 ? -13.723 1.277 6.001 1.00 93.62 87 PHE A C 1
ATOM 686 O O . PHE A 1 87 ? -14.409 1.102 7.005 1.00 93.62 87 PHE A O 1
ATOM 693 N N . ASN A 1 88 ? -13.061 2.426 5.795 1.00 92.69 88 ASN A N 1
ATOM 694 C CA . ASN A 1 88 ? -13.042 3.567 6.721 1.00 92.69 88 ASN A CA 1
ATOM 695 C C . ASN A 1 88 ? -12.648 3.168 8.161 1.00 92.69 88 ASN A C 1
ATOM 697 O O . ASN A 1 88 ? -13.233 3.641 9.130 1.00 92.69 88 ASN A O 1
ATOM 701 N N . TRP A 1 89 ? -11.680 2.254 8.282 1.00 94.50 89 TRP A N 1
ATOM 702 C CA . TRP A 1 89 ? -11.194 1.627 9.521 1.00 94.50 89 TRP A CA 1
ATOM 703 C C . TRP A 1 89 ? -12.231 0.813 10.316 1.00 94.50 89 TRP A C 1
ATOM 705 O O . TRP A 1 89 ? -11.932 0.331 11.408 1.00 94.50 89 TRP A O 1
ATOM 715 N N . ASN A 1 90 ? -13.417 0.550 9.756 1.00 94.31 90 ASN A N 1
ATOM 716 C CA . ASN A 1 90 ? -14.401 -0.334 10.373 1.00 94.31 90 ASN A CA 1
ATOM 717 C C . ASN A 1 90 ? -13.982 -1.814 10.230 1.00 94.31 90 ASN A C 1
ATOM 719 O O . ASN A 1 90 ? -14.172 -2.447 9.188 1.00 94.31 90 ASN A O 1
ATOM 723 N N . LYS A 1 91 ? -13.416 -2.357 11.316 1.00 94.00 91 LYS A N 1
ATOM 724 C CA . LYS A 1 91 ? -12.995 -3.761 11.454 1.00 94.00 91 LYS A CA 1
ATOM 725 C C . LYS A 1 91 ? -14.145 -4.750 11.243 1.00 94.00 91 LYS A C 1
ATOM 727 O O . LYS A 1 91 ? -13.959 -5.757 10.569 1.00 94.00 91 LYS A O 1
ATOM 732 N N . GLU A 1 92 ? -15.318 -4.470 11.803 1.00 94.62 92 GLU A N 1
ATOM 733 C CA . GLU A 1 92 ? -16.466 -5.385 11.793 1.00 94.62 92 GLU A CA 1
ATOM 734 C C . GLU A 1 92 ? -16.997 -5.568 10.369 1.00 94.62 92 GLU A C 1
ATOM 736 O O . GLU A 1 92 ? -17.005 -6.685 9.860 1.00 94.62 92 GLU A O 1
ATOM 741 N N . SER A 1 93 ? -17.282 -4.469 9.666 1.00 94.94 93 SER A N 1
ATOM 742 C CA . SER A 1 93 ? -17.776 -4.504 8.284 1.00 94.94 93 SER A CA 1
ATOM 743 C C . SER A 1 93 ? -16.765 -5.107 7.299 1.00 94.94 93 SER A C 1
ATOM 745 O O . SER A 1 93 ? -17.157 -5.739 6.314 1.00 94.94 93 SER A O 1
ATOM 747 N N . LEU A 1 94 ? -15.458 -4.961 7.562 1.00 94.38 94 LEU A N 1
ATOM 748 C CA . LEU A 1 94 ? -14.413 -5.653 6.801 1.00 94.38 94 LEU A CA 1
ATOM 749 C C . LEU A 1 94 ? -14.487 -7.175 6.995 1.00 94.38 94 LEU A C 1
ATOM 751 O O . LEU A 1 94 ? -14.437 -7.911 6.009 1.00 94.38 94 LEU A O 1
ATOM 755 N N . LEU A 1 95 ? -14.614 -7.645 8.238 1.00 93.69 95 LEU A N 1
ATOM 756 C CA . LEU A 1 95 ? -14.703 -9.074 8.549 1.00 93.69 95 LEU A CA 1
ATOM 757 C C . LEU A 1 95 ? -16.013 -9.689 8.037 1.00 93.69 95 LEU A C 1
ATOM 759 O O . LEU A 1 95 ? -15.968 -10.748 7.414 1.00 93.69 95 LEU A O 1
ATOM 763 N N . GLU A 1 96 ? -17.151 -9.013 8.218 1.00 93.44 96 GLU A N 1
ATOM 764 C CA . GLU A 1 96 ? -18.453 -9.417 7.669 1.00 93.44 96 GLU A CA 1
ATOM 765 C C . GLU A 1 96 ? -18.355 -9.665 6.161 1.00 93.44 96 GLU A C 1
ATOM 767 O O . GLU A 1 96 ? -18.527 -10.797 5.706 1.00 93.44 96 GLU A O 1
ATOM 772 N N . ARG A 1 97 ? -17.971 -8.643 5.381 1.00 92.00 97 ARG A N 1
ATOM 773 C CA . ARG A 1 97 ? -17.872 -8.782 3.920 1.00 92.00 97 ARG A CA 1
ATOM 774 C C . ARG A 1 97 ? -16.800 -9.773 3.480 1.00 92.00 97 ARG A C 1
ATOM 776 O O . ARG A 1 97 ? -16.929 -10.346 2.400 1.00 92.00 97 ARG A O 1
ATOM 783 N N . TYR A 1 98 ? -15.747 -9.985 4.269 1.00 91.94 98 TYR A N 1
ATOM 784 C CA . TYR A 1 98 ? -14.759 -11.020 3.972 1.00 91.94 98 TYR A CA 1
ATOM 785 C C . TYR A 1 98 ? -15.370 -12.424 4.089 1.00 91.94 98 TYR A C 1
ATOM 787 O O . TYR A 1 98 ? -15.215 -13.224 3.170 1.00 91.94 98 TYR A O 1
ATOM 795 N N . TYR A 1 99 ? -16.110 -12.710 5.166 1.00 91.12 99 TYR A N 1
ATOM 796 C CA . TYR A 1 99 ? -16.739 -14.018 5.383 1.00 91.12 99 TYR A CA 1
ATOM 797 C C . TYR A 1 99 ? -18.011 -14.251 4.546 1.00 91.12 99 TYR A C 1
ATOM 799 O O . TYR A 1 99 ? -18.341 -15.402 4.265 1.00 91.12 99 TYR A O 1
ATOM 807 N N . GLU A 1 100 ? -18.685 -13.196 4.076 1.00 92.38 100 GLU A N 1
ATOM 808 C CA . GLU A 1 100 ? -19.750 -13.289 3.060 1.00 92.38 100 GLU A CA 1
ATOM 809 C C . GLU A 1 100 ? -19.247 -13.802 1.695 1.00 92.38 100 GLU A C 1
ATOM 811 O O . GLU A 1 100 ? -20.031 -14.342 0.911 1.00 92.38 100 GLU A O 1
ATOM 816 N N . ASN A 1 101 ? -17.960 -13.618 1.371 1.00 88.81 101 ASN A N 1
ATOM 817 C CA . ASN A 1 101 ? -17.404 -13.971 0.064 1.00 88.81 101 ASN A CA 1
ATOM 818 C C . ASN A 1 101 ? -16.778 -15.383 0.088 1.00 88.81 101 ASN A C 1
ATOM 820 O O . ASN A 1 101 ? -15.711 -15.562 0.674 1.00 88.81 101 ASN A O 1
ATOM 824 N N . PRO A 1 102 ? -17.358 -16.388 -0.608 1.00 85.88 102 PRO A N 1
ATOM 825 C CA . PRO A 1 102 ? -16.807 -17.748 -0.633 1.00 85.88 102 PRO A CA 1
ATOM 826 C C . PRO A 1 102 ? -15.488 -17.858 -1.421 1.00 85.88 102 PRO A C 1
ATOM 828 O O . PRO A 1 102 ? -14.748 -18.820 -1.240 1.00 85.88 102 PRO A O 1
ATOM 831 N N . ASP A 1 103 ? -15.187 -16.878 -2.280 1.00 90.25 103 ASP A N 1
ATOM 832 C CA . ASP A 1 103 ? -13.871 -16.678 -2.895 1.00 90.25 103 ASP A CA 1
ATOM 833 C C . ASP A 1 103 ? -13.220 -15.427 -2.278 1.00 90.25 103 ASP A C 1
ATOM 835 O O . ASP A 1 103 ? -13.321 -14.306 -2.792 1.00 90.25 103 ASP A O 1
ATOM 839 N N . THR A 1 104 ? -12.558 -15.632 -1.137 1.00 88.56 104 THR A N 1
ATOM 840 C CA . THR A 1 104 ? -11.766 -14.610 -0.430 1.00 88.56 104 THR A CA 1
ATOM 841 C C . THR A 1 104 ? -10.674 -14.019 -1.323 1.00 88.56 104 THR A C 1
ATOM 843 O O . THR A 1 104 ? -10.325 -12.845 -1.230 1.00 88.56 104 THR A O 1
ATOM 846 N N . ASP A 1 105 ? -10.170 -14.822 -2.249 1.00 88.06 105 ASP A N 1
ATOM 847 C CA . ASP A 1 105 ? -9.062 -14.523 -3.136 1.00 88.06 105 ASP A CA 1
ATOM 848 C C . ASP A 1 105 ? -9.523 -13.572 -4.270 1.00 88.06 105 ASP A C 1
ATOM 850 O O . ASP A 1 105 ? -8.820 -12.626 -4.644 1.00 88.06 105 ASP A O 1
ATOM 854 N N . ALA A 1 106 ? -10.762 -13.725 -4.757 1.00 88.88 106 ALA A N 1
ATOM 855 C CA . ALA A 1 106 ? -11.444 -12.754 -5.617 1.00 88.88 106 ALA A CA 1
ATOM 856 C C . ALA A 1 106 ? -11.824 -11.461 -4.881 1.00 88.88 106 ALA A C 1
ATOM 858 O O . ALA A 1 106 ? -11.689 -10.384 -5.470 1.00 88.88 106 ALA A O 1
ATOM 859 N N . PHE A 1 107 ? -12.240 -11.529 -3.611 1.00 91.19 107 PHE A N 1
ATOM 860 C CA . PHE A 1 107 ? -12.456 -10.338 -2.778 1.00 91.19 107 PHE A CA 1
ATOM 861 C C . PHE A 1 107 ? -11.162 -9.513 -2.653 1.00 91.19 107 PHE A C 1
ATOM 863 O O . PHE A 1 107 ? -11.152 -8.318 -2.954 1.00 91.19 107 PHE A O 1
ATOM 870 N N . LEU A 1 108 ? -10.039 -10.160 -2.330 1.00 91.19 108 LEU A N 1
ATOM 871 C CA . LEU A 1 108 ? -8.720 -9.527 -2.220 1.00 91.19 108 LEU A CA 1
ATOM 872 C C . LEU A 1 108 ? -8.204 -8.979 -3.570 1.00 91.19 108 LEU A C 1
ATOM 874 O O . LEU A 1 108 ? -7.627 -7.887 -3.620 1.00 91.19 108 LEU A O 1
ATOM 878 N N . ARG A 1 109 ? -8.465 -9.668 -4.693 1.00 91.25 109 ARG A N 1
ATOM 879 C CA . ARG A 1 109 ? -8.200 -9.141 -6.050 1.00 91.25 109 ARG A CA 1
ATOM 880 C C . ARG A 1 109 ? -9.069 -7.924 -6.390 1.00 91.25 109 ARG A C 1
ATOM 882 O O . ARG A 1 109 ? -8.568 -6.972 -6.987 1.00 91.25 109 ARG A O 1
ATOM 889 N N . LYS A 1 110 ? -10.351 -7.919 -6.005 1.00 90.38 110 LYS A N 1
ATOM 890 C CA . LYS A 1 110 ? -11.273 -6.777 -6.178 1.00 90.38 110 LYS A CA 1
ATOM 891 C C . LYS A 1 110 ? -10.844 -5.575 -5.330 1.00 90.38 110 LYS A C 1
ATOM 893 O O . LYS A 1 110 ? -10.929 -4.446 -5.801 1.00 90.38 110 LYS A O 1
ATOM 898 N N . ALA A 1 111 ? -10.324 -5.817 -4.127 1.00 91.44 111 ALA A N 1
ATOM 899 C CA . ALA A 1 111 ? -9.759 -4.797 -3.246 1.00 91.44 111 ALA A CA 1
ATOM 900 C C . ALA A 1 111 ? -8.382 -4.256 -3.693 1.00 91.44 111 ALA A C 1
ATOM 902 O O . ALA A 1 111 ? -7.885 -3.307 -3.085 1.00 91.44 111 ALA A O 1
ATOM 903 N N . GLN A 1 112 ? -7.794 -4.798 -4.771 1.00 92.62 112 GLN A N 1
ATOM 904 C CA . GLN A 1 112 ? -6.474 -4.436 -5.315 1.00 92.62 112 GLN A CA 1
ATOM 905 C C . GLN A 1 112 ? -5.279 -4.774 -4.404 1.00 92.62 112 GLN A C 1
ATOM 907 O O . GLN A 1 112 ? -4.200 -4.209 -4.588 1.00 92.62 112 GLN A O 1
ATOM 912 N N . VAL A 1 113 ? -5.448 -5.704 -3.456 1.00 90.88 113 VAL A N 1
ATOM 913 C CA . VAL A 1 113 ? -4.355 -6.204 -2.598 1.00 90.88 113 VAL A CA 1
ATOM 914 C C . VAL A 1 113 ? -3.762 -7.528 -3.087 1.00 90.88 113 VAL A C 1
ATOM 916 O O . VAL A 1 113 ? -2.630 -7.837 -2.750 1.00 90.88 113 VAL A O 1
ATOM 919 N N . LEU A 1 114 ? -4.467 -8.288 -3.936 1.00 88.19 114 LEU A N 1
ATOM 920 C CA . LEU A 1 114 ? -3.875 -9.415 -4.669 1.00 88.19 114 LEU A CA 1
ATOM 921 C C . LEU A 1 114 ? -3.748 -9.126 -6.173 1.00 88.19 114 LEU A C 1
ATOM 923 O O . LEU A 1 114 ? -4.618 -8.473 -6.762 1.00 88.19 114 LEU A O 1
ATOM 927 N N . PRO A 1 115 ? -2.690 -9.636 -6.831 1.00 82.19 115 PRO A N 1
ATOM 928 C CA . PRO A 1 115 ? -2.478 -9.446 -8.258 1.00 82.19 115 PRO A CA 1
ATOM 929 C C . PRO A 1 115 ? -3.525 -10.2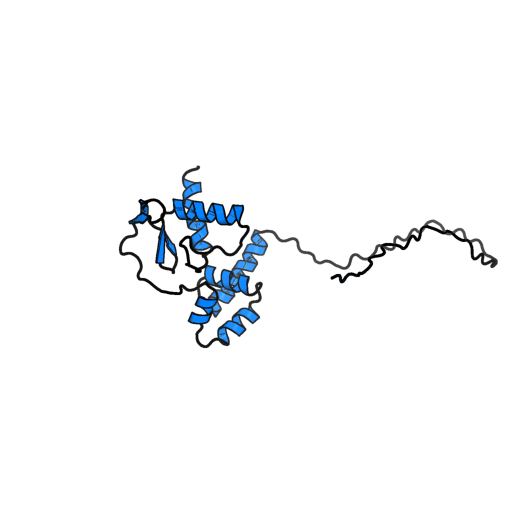02 -9.090 1.00 82.19 115 PRO A C 1
ATOM 931 O O . PRO A 1 115 ? -3.918 -11.326 -8.779 1.00 82.19 115 PRO A O 1
ATOM 934 N N . ARG A 1 116 ? -3.946 -9.610 -10.218 1.00 75.88 116 ARG A N 1
ATOM 935 C CA . ARG A 1 116 ? -4.874 -10.256 -11.173 1.00 75.88 116 ARG A CA 1
ATOM 936 C C . ARG A 1 116 ? -4.253 -11.445 -11.922 1.00 75.88 116 ARG A C 1
ATOM 938 O O . ARG A 1 116 ? -4.986 -12.248 -12.490 1.00 75.88 116 ARG A O 1
ATOM 945 N N . LYS A 1 117 ? -2.921 -11.534 -11.954 1.00 69.75 117 LYS A N 1
ATOM 946 C CA . LYS A 1 117 ? -2.133 -12.652 -12.487 1.00 69.75 117 LYS A CA 1
ATOM 947 C C . LYS A 1 117 ? -0.917 -12.840 -11.586 1.00 69.75 117 LYS A C 1
ATOM 949 O O . LYS A 1 117 ? -0.165 -11.887 -11.403 1.00 69.75 117 LYS A O 1
ATOM 954 N N . ALA A 1 118 ? -0.707 -14.045 -11.069 1.00 59.88 118 ALA A N 1
ATOM 955 C CA . ALA A 1 118 ? 0.605 -14.433 -10.570 1.00 59.88 118 ALA A CA 1
ATOM 956 C C . ALA A 1 118 ? 1.483 -14.793 -11.779 1.00 59.88 118 ALA A C 1
ATOM 958 O O . ALA A 1 118 ? 1.094 -15.630 -12.595 1.00 59.88 118 ALA A O 1
ATOM 959 N N . ALA A 1 119 ? 2.641 -14.152 -11.904 1.00 61.03 119 ALA A N 1
ATOM 960 C CA . ALA A 1 119 ? 3.729 -14.630 -12.752 1.00 61.03 119 ALA A CA 1
ATOM 961 C C . ALA A 1 119 ? 4.768 -15.333 -11.850 1.00 61.03 119 ALA A C 1
ATOM 963 O O . ALA A 1 119 ? 4.654 -15.243 -10.626 1.00 61.03 119 ALA A O 1
ATOM 964 N N . PRO A 1 120 ? 5.768 -16.046 -12.391 1.00 65.19 120 PRO A N 1
ATOM 965 C CA . PRO A 1 120 ? 6.917 -16.455 -11.591 1.00 65.19 120 PRO A CA 1
ATOM 966 C C . PRO A 1 120 ? 7.816 -15.244 -11.258 1.00 65.19 120 PRO A C 1
ATOM 968 O O . PRO A 1 120 ? 7.897 -14.307 -12.060 1.00 65.19 120 PRO A O 1
ATOM 971 N N . PRO A 1 121 ? 8.542 -15.258 -10.124 1.00 64.56 121 PRO A N 1
ATOM 972 C CA . PRO A 1 121 ? 9.617 -14.302 -9.870 1.00 64.56 121 PRO A CA 1
ATOM 973 C C . PRO A 1 121 ? 10.754 -14.463 -10.899 1.00 64.56 121 PRO A C 1
ATOM 975 O O . PRO A 1 121 ? 10.974 -15.568 -11.407 1.00 64.56 121 PRO A O 1
ATOM 978 N N . PRO A 1 122 ? 11.495 -13.386 -11.217 1.00 64.31 122 PRO A N 1
ATOM 979 C CA . PRO A 1 122 ? 12.600 -13.437 -12.163 1.00 64.31 122 PRO A CA 1
ATOM 980 C C . PRO A 1 122 ? 13.746 -14.294 -11.613 1.00 64.31 122 PRO A C 1
ATOM 982 O O . PRO A 1 122 ? 14.049 -14.273 -10.422 1.00 64.31 122 PRO A O 1
ATOM 985 N N . ALA A 1 123 ? 14.430 -15.015 -12.503 1.00 64.50 123 ALA A N 1
ATOM 986 C CA . ALA A 1 123 ? 15.548 -15.894 -12.143 1.00 64.50 123 ALA A CA 1
ATOM 987 C C . ALA A 1 123 ? 16.822 -15.145 -11.686 1.00 64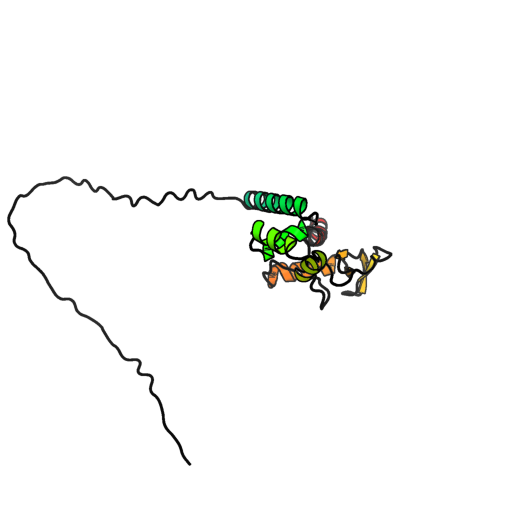.50 123 ALA A C 1
ATOM 989 O O . ALA A 1 123 ? 17.787 -15.776 -11.260 1.00 64.50 123 ALA A O 1
ATOM 990 N N . SER A 1 124 ? 16.836 -13.813 -11.782 1.00 69.50 124 SER A N 1
ATOM 991 C CA . SER A 1 124 ? 17.915 -12.928 -11.339 1.00 69.50 124 SER A CA 1
ATOM 992 C C . SER A 1 124 ? 17.320 -11.691 -10.669 1.00 69.50 124 SER A C 1
ATOM 994 O O . SER A 1 124 ? 16.320 -11.151 -11.139 1.00 69.50 124 SER A O 1
ATOM 996 N N . SER A 1 125 ? 17.961 -11.213 -9.601 1.00 73.50 125 SER A N 1
ATOM 997 C CA . SER A 1 125 ? 17.645 -9.933 -8.953 1.00 73.50 125 SER A CA 1
ATOM 998 C C . SER A 1 125 ? 18.277 -8.722 -9.651 1.00 73.50 125 SER A C 1
ATOM 1000 O O . SER A 1 125 ? 17.952 -7.588 -9.309 1.00 73.50 125 SER A O 1
ATOM 1002 N N . VAL A 1 126 ? 19.169 -8.948 -10.621 1.00 84.81 126 VAL A N 1
ATOM 1003 C CA . VAL A 1 126 ? 19.801 -7.917 -11.459 1.00 84.81 126 VAL A CA 1
ATOM 1004 C C . VAL A 1 126 ? 19.393 -8.131 -12.913 1.00 84.81 126 VAL A C 1
ATOM 1006 O O . VAL A 1 126 ? 19.497 -9.246 -13.430 1.00 84.81 126 VAL A O 1
ATOM 1009 N N . GLY A 1 127 ? 18.955 -7.062 -13.572 1.00 88.00 127 GLY A N 1
ATOM 1010 C CA . GLY A 1 127 ? 18.517 -7.065 -14.966 1.00 88.00 127 GLY A CA 1
ATOM 1011 C C . GLY A 1 127 ? 18.447 -5.649 -15.535 1.00 88.00 127 GLY A C 1
ATOM 1012 O O . GLY A 1 127 ? 18.829 -4.688 -14.867 1.00 88.00 127 GLY A O 1
ATOM 1013 N N . GLU A 1 128 ? 17.970 -5.519 -16.768 1.00 92.38 128 GLU A N 1
ATOM 1014 C CA . GLU A 1 128 ? 17.681 -4.220 -17.379 1.00 92.38 128 GLU A CA 1
ATOM 1015 C C . GLU A 1 128 ? 16.340 -3.675 -16.857 1.00 92.38 128 GLU A C 1
ATOM 1017 O O . GLU A 1 128 ? 15.384 -4.427 -16.679 1.00 92.38 128 GLU A O 1
ATOM 1022 N N . CYS A 1 129 ? 16.270 -2.377 -16.564 1.00 91.31 129 CYS A N 1
ATOM 1023 C CA . CYS A 1 129 ? 15.045 -1.728 -16.101 1.00 91.31 129 CYS A CA 1
ATOM 1024 C C . CYS A 1 129 ? 14.200 -1.229 -17.285 1.00 91.31 129 CYS A C 1
ATOM 1026 O O . CYS A 1 129 ? 14.604 -0.267 -17.940 1.00 91.31 129 CYS A O 1
ATOM 1028 N N . ASP A 1 130 ? 12.994 -1.780 -17.479 1.00 88.44 130 ASP A N 1
ATOM 1029 C CA . ASP A 1 130 ? 12.049 -1.432 -18.567 1.00 88.44 130 ASP A CA 1
ATOM 1030 C C . ASP A 1 130 ? 11.714 0.074 -18.692 1.00 88.44 130 ASP A C 1
ATOM 1032 O O . ASP A 1 130 ? 11.183 0.520 -19.706 1.00 88.44 130 ASP A O 1
ATOM 1036 N N . ILE A 1 131 ? 11.990 0.867 -17.650 1.00 92.44 131 ILE A N 1
ATOM 1037 C CA . ILE A 1 131 ? 11.651 2.297 -17.561 1.00 92.44 131 ILE A CA 1
ATOM 1038 C C . ILE A 1 131 ? 12.835 3.203 -17.939 1.00 92.44 131 ILE A C 1
ATOM 1040 O O . ILE A 1 131 ? 12.627 4.341 -18.359 1.00 92.44 131 ILE A O 1
ATOM 1044 N N . CYS A 1 132 ? 14.080 2.740 -17.782 1.00 94.44 132 CYS A N 1
ATOM 1045 C CA . CYS A 1 132 ? 15.273 3.572 -18.000 1.00 94.44 132 CYS A CA 1
ATOM 1046 C C . CYS A 1 132 ? 16.445 2.873 -18.708 1.00 94.44 132 CYS A C 1
ATOM 1048 O O . CYS A 1 132 ? 17.521 3.462 -18.782 1.00 94.44 132 CYS A O 1
ATOM 1050 N N . CYS A 1 133 ? 16.259 1.639 -19.190 1.00 93.69 133 CYS A N 1
ATOM 1051 C CA . CYS A 1 133 ? 17.239 0.812 -19.916 1.00 93.69 133 CYS A CA 1
ATOM 1052 C C . CYS A 1 133 ? 18.594 0.605 -19.205 1.00 93.69 133 CYS A C 1
ATOM 1054 O O . CYS A 1 133 ? 19.571 0.183 -19.817 1.00 93.69 133 CYS A O 1
ATOM 1056 N N . ASN A 1 134 ? 18.682 0.898 -17.904 1.00 92.75 134 ASN A N 1
ATOM 1057 C CA . ASN A 1 134 ? 19.898 0.698 -17.119 1.00 92.75 134 ASN A CA 1
ATOM 1058 C C . ASN A 1 134 ? 19.905 -0.690 -16.474 1.00 92.75 134 ASN A C 1
ATOM 1060 O O . ASN A 1 134 ? 18.913 -1.098 -15.863 1.00 92.75 134 ASN A O 1
ATOM 1064 N N . THR A 1 135 ? 21.050 -1.373 -16.528 1.00 92.88 135 THR A N 1
ATOM 1065 C CA . THR A 1 135 ? 21.288 -2.613 -15.778 1.00 92.88 135 THR A CA 1
ATOM 1066 C C . THR A 1 135 ? 21.450 -2.308 -14.291 1.00 92.88 135 THR A C 1
ATOM 1068 O O . THR A 1 135 ? 22.386 -1.614 -13.894 1.00 92.88 135 THR A O 1
ATOM 1071 N N . ALA A 1 136 ? 20.553 -2.826 -13.455 1.00 89.00 136 ALA A N 1
ATOM 1072 C CA . ALA A 1 136 ? 20.520 -2.546 -12.021 1.00 89.00 136 ALA A CA 1
ATOM 1073 C C . ALA A 1 136 ? 19.866 -3.696 -11.229 1.00 89.00 136 ALA A C 1
ATOM 1075 O O . ALA A 1 136 ? 19.193 -4.548 -11.814 1.00 89.00 136 ALA A O 1
ATOM 1076 N N . PRO A 1 137 ? 20.005 -3.724 -9.890 1.00 88.19 137 PRO A N 1
ATOM 1077 C CA . PRO A 1 137 ? 19.109 -4.495 -9.038 1.00 88.19 137 PRO A CA 1
ATOM 1078 C C . PRO A 1 137 ? 17.659 -4.027 -9.232 1.00 88.19 137 PRO A C 1
ATOM 1080 O O . PRO A 1 137 ? 17.373 -2.829 -9.135 1.00 88.19 137 PRO A O 1
ATOM 1083 N N . LEU A 1 138 ? 16.749 -4.962 -9.505 1.00 86.75 138 LEU A N 1
ATOM 1084 C CA . LEU A 1 138 ? 15.340 -4.674 -9.770 1.00 86.75 138 LEU A CA 1
ATOM 1085 C C . LEU A 1 138 ? 14.475 -5.037 -8.558 1.00 86.75 138 LEU A C 1
ATOM 1087 O O . LEU A 1 138 ? 14.520 -6.156 -8.048 1.00 86.75 138 LEU A O 1
ATOM 1091 N N . GLY A 1 139 ? 13.660 -4.084 -8.111 1.00 85.81 139 GLY A N 1
ATOM 1092 C CA . GLY A 1 139 ? 12.614 -4.288 -7.112 1.00 85.81 139 GLY A CA 1
ATOM 1093 C C . GLY A 1 139 ? 11.256 -4.495 -7.778 1.00 85.81 139 GLY A C 1
ATOM 1094 O O . GLY A 1 139 ? 10.984 -3.920 -8.835 1.00 85.81 139 GLY A O 1
ATOM 1095 N N . GLY A 1 140 ? 10.393 -5.288 -7.146 1.00 85.31 140 GLY A N 1
ATOM 1096 C CA . GLY A 1 140 ? 9.064 -5.600 -7.663 1.00 85.31 140 GLY A CA 1
ATOM 1097 C C . GLY A 1 140 ? 8.025 -5.844 -6.572 1.00 85.31 140 GLY A C 1
ATOM 1098 O O . GLY A 1 140 ? 8.338 -6.008 -5.388 1.00 85.31 140 GLY A O 1
ATOM 1099 N N . LEU A 1 141 ? 6.770 -5.847 -7.011 1.00 86.75 141 LEU A N 1
ATOM 1100 C CA . LEU A 1 141 ? 5.576 -6.135 -6.213 1.00 86.75 141 LEU A CA 1
ATOM 1101 C C . LEU A 1 141 ? 5.001 -7.498 -6.618 1.00 86.75 141 LEU A C 1
ATOM 1103 O O . LEU A 1 141 ? 5.400 -8.070 -7.631 1.00 86.75 141 LEU A O 1
ATOM 1107 N N . ASP A 1 142 ? 3.982 -7.969 -5.903 1.00 84.88 142 ASP A N 1
ATOM 1108 C CA . ASP A 1 142 ? 3.353 -9.278 -6.139 1.00 84.88 142 ASP A CA 1
ATOM 1109 C C . ASP A 1 142 ? 2.663 -9.384 -7.524 1.00 84.88 142 ASP A C 1
ATOM 1111 O O . ASP A 1 142 ? 2.354 -10.473 -8.004 1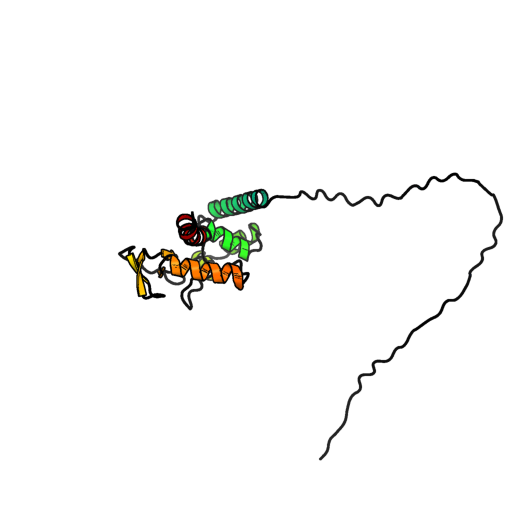.00 84.88 142 ASP A O 1
ATOM 1115 N N . CYS A 1 143 ? 2.489 -8.266 -8.241 1.00 86.38 143 CYS A N 1
ATOM 1116 C CA . CYS A 1 143 ? 2.096 -8.235 -9.656 1.00 86.38 143 CYS A CA 1
ATOM 1117 C C . CYS A 1 143 ? 3.219 -8.607 -10.638 1.00 86.38 143 CYS A C 1
ATOM 1119 O O . CYS A 1 143 ? 2.968 -8.628 -11.839 1.00 86.38 143 CYS A O 1
ATOM 1121 N N . HIS A 1 144 ? 4.434 -8.874 -10.150 1.00 85.19 144 HIS A N 1
ATOM 1122 C CA . HIS A 1 144 ? 5.597 -9.288 -10.937 1.00 85.19 144 HIS A CA 1
ATOM 1123 C C . HIS A 1 144 ? 6.017 -8.288 -12.029 1.00 85.19 144 HIS A C 1
ATOM 1125 O O . HIS A 1 144 ? 6.528 -8.674 -13.078 1.00 85.19 144 HIS A O 1
ATOM 1131 N N . HIS A 1 145 ? 5.847 -6.996 -11.743 1.00 86.88 145 HIS A N 1
ATOM 1132 C CA . HIS A 1 145 ? 6.466 -5.907 -12.496 1.00 86.88 145 HIS A CA 1
ATOM 1133 C C . HIS A 1 145 ? 7.727 -5.425 -11.770 1.00 86.88 145 HIS A C 1
ATOM 1135 O O . HIS A 1 145 ? 7.715 -5.311 -10.540 1.00 86.88 145 HIS A O 1
ATOM 1141 N N . TRP A 1 146 ? 8.790 -5.136 -12.525 1.00 86.75 146 TRP A N 1
ATOM 1142 C CA . TRP A 1 146 ? 10.146 -4.957 -12.000 1.00 86.75 146 TRP A CA 1
ATOM 1143 C C . TRP A 1 146 ? 10.761 -3.653 -12.504 1.00 86.75 146 TRP A C 1
ATOM 1145 O O . TRP A 1 146 ? 10.746 -3.371 -13.695 1.00 86.75 146 TRP A O 1
ATOM 1155 N N . ALA A 1 147 ? 11.319 -2.855 -11.598 1.00 89.75 147 ALA A N 1
ATOM 1156 C CA . ALA A 1 147 ? 12.036 -1.630 -11.941 1.00 89.75 147 ALA A CA 1
ATOM 1157 C C . ALA A 1 147 ? 13.173 -1.376 -10.945 1.00 89.75 147 ALA A C 1
ATOM 1159 O O . ALA A 1 147 ? 13.154 -1.873 -9.816 1.00 89.75 147 ALA A O 1
ATOM 1160 N N . CYS A 1 148 ? 14.177 -0.598 -11.344 1.00 90.69 148 CYS A N 1
ATOM 1161 C CA . CYS A 1 148 ? 15.257 -0.214 -10.440 1.00 90.69 148 CYS A CA 1
ATOM 1162 C C . CYS A 1 148 ? 14.753 0.742 -9.340 1.00 90.69 148 CYS A C 1
ATOM 1164 O O . CYS A 1 148 ? 13.741 1.431 -9.499 1.00 90.69 148 CYS A O 1
ATOM 1166 N N . SER A 1 149 ? 15.476 0.803 -8.218 1.00 88.94 149 SER A N 1
ATOM 1167 C CA . SER A 1 149 ? 15.117 1.641 -7.061 1.00 88.94 149 SER A CA 1
ATOM 1168 C C . SER A 1 149 ? 14.918 3.116 -7.422 1.00 88.94 149 SER A C 1
ATOM 1170 O O . SER A 1 149 ? 13.983 3.734 -6.926 1.00 88.94 149 SER A O 1
ATOM 1172 N N . CYS A 1 150 ? 15.735 3.659 -8.331 1.00 90.56 150 CYS A N 1
ATOM 1173 C CA . CYS A 1 150 ? 15.626 5.040 -8.807 1.00 90.56 150 CYS A CA 1
ATOM 1174 C C . CYS A 1 150 ? 14.258 5.327 -9.458 1.00 90.56 150 CYS A C 1
ATOM 1176 O O . CYS A 1 150 ? 13.585 6.285 -9.083 1.00 90.56 150 CYS A O 1
ATOM 1178 N N . CYS A 1 151 ? 13.792 4.462 -10.368 1.00 92.31 151 CYS A N 1
ATOM 1179 C CA . CYS A 1 151 ? 12.494 4.631 -11.027 1.00 92.31 151 CYS A CA 1
ATOM 1180 C C . CYS A 1 151 ? 11.322 4.509 -10.040 1.00 92.31 151 CYS A C 1
ATOM 1182 O O . CYS A 1 151 ? 10.406 5.332 -10.083 1.00 92.31 151 CYS A O 1
ATOM 1184 N N . TRP A 1 152 ? 11.376 3.542 -9.115 1.00 91.94 152 TRP A N 1
ATOM 1185 C CA . TRP A 1 152 ? 10.389 3.428 -8.035 1.00 91.94 152 TRP A CA 1
ATOM 1186 C C . TRP A 1 152 ? 10.355 4.681 -7.155 1.00 91.94 152 TRP A C 1
ATOM 1188 O O . TRP A 1 152 ? 9.278 5.209 -6.886 1.00 91.94 152 TRP A O 1
ATOM 1198 N N . GLN A 1 153 ? 11.517 5.189 -6.742 1.00 89.19 153 GLN A N 1
ATOM 1199 C CA . GLN A 1 153 ? 11.616 6.368 -5.887 1.00 89.19 153 GLN A CA 1
ATOM 1200 C C . GLN A 1 153 ? 11.114 7.637 -6.593 1.00 89.19 153 GLN A C 1
ATOM 1202 O O . GLN A 1 153 ? 10.380 8.412 -5.984 1.00 89.19 153 GLN A O 1
ATOM 1207 N N . MET A 1 154 ? 11.463 7.854 -7.867 1.00 90.56 154 MET A N 1
ATOM 1208 C CA . MET A 1 154 ? 10.959 8.994 -8.646 1.00 90.56 154 MET A CA 1
ATOM 1209 C C . MET A 1 154 ? 9.430 8.965 -8.751 1.00 90.56 154 MET A C 1
ATOM 1211 O O . MET A 1 154 ? 8.784 9.973 -8.478 1.00 90.56 154 MET A O 1
ATOM 1215 N N . TYR A 1 155 ? 8.849 7.804 -9.065 1.00 92.12 155 TYR A N 1
ATOM 1216 C CA . TYR A 1 155 ? 7.398 7.626 -9.135 1.00 92.12 155 TYR A CA 1
ATOM 1217 C C . TYR A 1 155 ? 6.704 7.858 -7.787 1.00 92.12 155 TYR A C 1
ATOM 1219 O O . TYR A 1 155 ? 5.728 8.604 -7.722 1.00 92.12 155 TYR A O 1
ATOM 1227 N N . LEU A 1 156 ? 7.221 7.266 -6.705 1.00 90.12 156 LEU A N 1
ATOM 1228 C CA . LEU A 1 156 ? 6.669 7.433 -5.358 1.00 90.12 156 LEU A CA 1
ATOM 1229 C C . LEU A 1 156 ? 6.763 8.888 -4.879 1.00 90.12 156 LEU A C 1
ATOM 1231 O O . LEU A 1 156 ? 5.790 9.399 -4.333 1.00 90.12 156 LEU A O 1
ATOM 1235 N N . ASN A 1 157 ? 7.881 9.577 -5.138 1.00 88.31 157 ASN A N 1
ATOM 1236 C CA . ASN A 1 157 ? 8.017 11.017 -4.894 1.00 88.31 157 ASN A CA 1
ATOM 1237 C C . ASN A 1 157 ? 6.927 11.809 -5.626 1.00 88.31 157 ASN A C 1
ATOM 1239 O O . ASN A 1 157 ? 6.224 12.596 -5.000 1.00 88.31 157 ASN A O 1
ATOM 1243 N N . THR A 1 158 ? 6.754 11.585 -6.934 1.00 88.81 158 THR A N 1
ATOM 1244 C CA . THR A 1 158 ? 5.722 12.268 -7.727 1.00 88.81 158 THR A CA 1
ATOM 1245 C C . THR A 1 158 ? 4.323 12.009 -7.165 1.00 88.81 158 THR A C 1
ATOM 1247 O O . THR A 1 158 ? 3.569 12.955 -6.964 1.00 88.81 158 THR A O 1
ATOM 1250 N N . LYS A 1 159 ? 3.986 10.753 -6.847 1.00 90.62 159 LYS A N 1
ATOM 1251 C CA . LYS A 1 159 ? 2.653 10.381 -6.352 1.00 90.62 159 LYS A CA 1
ATOM 1252 C C . LYS A 1 159 ? 2.341 10.893 -4.947 1.00 90.62 159 LYS A C 1
ATOM 1254 O O . LYS A 1 159 ? 1.212 11.308 -4.708 1.00 90.62 159 LYS A O 1
ATOM 1259 N N . ILE A 1 160 ? 3.317 10.903 -4.040 1.00 88.00 160 ILE A N 1
ATOM 1260 C CA . ILE A 1 160 ? 3.120 11.416 -2.676 1.00 88.00 160 ILE A CA 1
ATOM 1261 C C . ILE A 1 160 ? 3.055 12.949 -2.667 1.00 88.00 160 ILE A C 1
ATOM 1263 O O . ILE A 1 160 ? 2.211 13.508 -1.974 1.00 88.00 160 ILE A O 1
ATOM 1267 N N . MET A 1 161 ? 3.904 13.632 -3.443 1.00 87.00 161 MET A N 1
ATOM 1268 C CA . MET A 1 161 ? 4.004 15.098 -3.399 1.00 87.00 161 MET A CA 1
ATOM 1269 C C . MET A 1 161 ? 2.957 15.821 -4.258 1.00 87.00 161 MET A C 1
ATOM 1271 O O . MET A 1 161 ? 2.544 16.918 -3.889 1.00 87.00 161 MET A O 1
ATOM 1275 N N . ASN A 1 162 ? 2.525 15.238 -5.385 1.00 83.94 162 ASN A N 1
ATOM 1276 C CA . ASN A 1 162 ? 1.677 15.939 -6.360 1.00 83.94 162 ASN A CA 1
ATOM 1277 C C . ASN A 1 162 ? 0.218 15.460 -6.360 1.00 83.94 162 ASN A C 1
ATOM 1279 O O . ASN A 1 162 ? -0.689 16.277 -6.496 1.00 83.94 162 ASN A O 1
ATOM 1283 N N . ASP A 1 163 ? -0.020 14.150 -6.241 1.00 78.56 163 ASP A N 1
ATOM 1284 C CA . ASP A 1 163 ? -1.360 13.569 -6.423 1.00 78.56 163 ASP A CA 1
ATOM 1285 C C . ASP A 1 163 ? -2.192 13.549 -5.123 1.00 78.56 163 ASP A C 1
ATOM 1287 O O . ASP A 1 163 ? -3.394 13.304 -5.179 1.00 78.56 163 ASP A O 1
ATOM 1291 N N . ALA A 1 164 ? -1.566 13.774 -3.957 1.00 73.81 164 ALA A N 1
ATOM 1292 C CA . ALA A 1 164 ? -2.196 13.770 -2.626 1.00 73.81 164 ALA A CA 1
ATOM 1293 C C . ALA A 1 164 ? -3.014 12.496 -2.285 1.00 73.81 164 ALA A C 1
ATOM 1295 O O . ALA A 1 164 ? -3.941 12.530 -1.475 1.00 73.81 164 ALA A O 1
ATOM 1296 N N . THR A 1 165 ? -2.673 11.353 -2.893 1.00 81.81 165 THR A N 1
ATOM 1297 C CA . THR A 1 165 ? -3.398 10.080 -2.731 1.00 81.81 165 THR A CA 1
ATOM 1298 C C . THR A 1 165 ? -2.794 9.186 -1.644 1.00 81.81 165 THR A C 1
ATOM 1300 O O . THR A 1 165 ? -1.593 8.932 -1.625 1.00 81.81 165 THR A O 1
ATOM 1303 N N . SER A 1 166 ? -3.645 8.618 -0.784 1.00 81.19 166 SER A N 1
ATOM 1304 C CA . SER A 1 166 ? -3.283 7.553 0.172 1.00 81.19 166 SER A CA 1
ATOM 1305 C C . SER A 1 166 ? -3.189 6.153 -0.463 1.00 81.19 166 SER A C 1
ATOM 1307 O O . SER A 1 166 ? -2.721 5.206 0.176 1.00 81.19 166 SER A O 1
ATOM 1309 N N . GLU A 1 167 ? -3.628 6.005 -1.718 1.00 89.19 167 GLU A N 1
ATOM 1310 C CA . GLU A 1 167 ? -3.639 4.753 -2.480 1.00 89.19 167 GLU A CA 1
ATOM 1311 C C . GLU A 1 167 ? -2.806 4.871 -3.765 1.00 89.19 167 GLU A C 1
ATOM 1313 O O . GLU A 1 167 ? -3.287 5.316 -4.808 1.00 89.19 167 GLU A O 1
ATOM 1318 N N . ILE A 1 168 ? -1.550 4.424 -3.698 1.00 91.88 168 ILE A N 1
ATOM 1319 C CA . ILE A 1 168 ? -0.627 4.418 -4.838 1.00 91.88 168 ILE A CA 1
ATOM 1320 C C . ILE A 1 168 ? -0.630 3.032 -5.493 1.00 91.88 168 ILE A C 1
ATOM 1322 O O . ILE A 1 168 ? -0.468 2.014 -4.820 1.00 91.88 168 ILE A O 1
ATOM 1326 N N . GLN A 1 169 ? -0.819 2.997 -6.813 1.00 93.44 169 GLN A N 1
ATOM 1327 C CA . GLN A 1 169 ? -0.815 1.777 -7.628 1.00 93.44 169 GLN A CA 1
ATOM 1328 C C . GLN A 1 169 ? 0.596 1.456 -8.153 1.00 93.44 169 GLN A C 1
ATOM 1330 O O . GLN A 1 169 ? 1.531 2.236 -8.000 1.00 93.44 169 GLN A O 1
ATOM 1335 N N . CYS A 1 170 ? 0.766 0.292 -8.776 1.00 92.50 170 CYS A N 1
ATOM 1336 C CA . CYS A 1 170 ? 2.004 -0.080 -9.456 1.00 92.50 170 CYS A CA 1
ATOM 1337 C C . CYS A 1 170 ? 2.395 0.942 -10.547 1.00 92.50 170 CYS A C 1
ATOM 1339 O O . CYS A 1 170 ? 1.545 1.485 -11.251 1.00 92.50 170 CYS A O 1
ATOM 1341 N N . ILE A 1 171 ? 3.704 1.148 -10.730 1.00 92.44 171 ILE A N 1
ATOM 1342 C CA . ILE A 1 171 ? 4.290 2.062 -11.726 1.00 92.44 171 ILE A CA 1
ATOM 1343 C C . ILE A 1 171 ? 3.998 1.669 -13.191 1.00 92.44 171 ILE A C 1
ATOM 1345 O O . ILE A 1 171 ? 4.057 2.517 -14.079 1.00 92.44 171 ILE A O 1
ATOM 1349 N N . PHE A 1 172 ? 3.650 0.404 -13.462 1.00 91.00 172 PHE A N 1
ATOM 1350 C CA . PHE A 1 172 ? 3.374 -0.094 -14.815 1.00 91.00 172 PHE A CA 1
ATOM 1351 C C . PHE A 1 172 ? 1.911 0.122 -15.225 1.00 91.00 172 PHE A C 1
ATOM 1353 O O . PHE A 1 172 ? 0.978 -0.229 -14.498 1.00 91.00 172 PHE A O 1
ATOM 1360 N N . ASN A 1 173 ? 1.707 0.662 -16.431 1.00 89.06 173 ASN A N 1
ATOM 1361 C CA . ASN A 1 173 ? 0.384 0.997 -16.959 1.00 89.06 173 ASN A CA 1
ATOM 1362 C C . ASN A 1 173 ? -0.577 -0.212 -16.964 1.00 89.06 173 ASN A C 1
ATOM 1364 O O . ASN A 1 173 ? -0.200 -1.329 -17.312 1.00 89.06 173 ASN A O 1
ATOM 1368 N N . GLY A 1 174 ? -1.834 0.018 -16.577 1.00 87.19 174 GLY A N 1
ATOM 1369 C CA . GLY A 1 174 ? -2.863 -1.018 -16.441 1.00 87.19 174 GLY A CA 1
ATOM 1370 C C . GLY A 1 174 ? -2.738 -1.911 -15.196 1.00 87.19 174 GLY A C 1
ATOM 1371 O O . GLY A 1 174 ? -3.656 -2.686 -14.915 1.00 87.19 174 GLY A O 1
ATOM 1372 N N . CYS A 1 175 ? -1.658 -1.810 -14.412 1.00 90.56 175 CYS A N 1
ATOM 1373 C CA . CYS A 1 175 ? -1.478 -2.614 -13.208 1.00 90.56 175 CYS A CA 1
ATOM 1374 C C . CYS A 1 175 ? -2.111 -1.966 -11.967 1.00 90.56 175 CYS A C 1
ATOM 1376 O O . CYS A 1 175 ? -1.497 -1.168 -11.267 1.00 90.56 175 CYS A O 1
ATOM 1378 N N . GLN A 1 176 ? -3.329 -2.397 -11.642 1.00 91.31 176 GLN A N 1
ATOM 1379 C CA . GLN A 1 176 ? -4.125 -1.848 -10.538 1.00 91.31 176 GLN A CA 1
ATOM 1380 C C . GLN A 1 176 ? -3.692 -2.264 -9.117 1.00 91.31 176 GLN A C 1
ATOM 1382 O O . GLN A 1 176 ? -4.361 -1.856 -8.171 1.00 91.31 176 GLN A O 1
ATOM 1387 N N . LEU A 1 177 ? -2.645 -3.085 -8.941 1.00 91.81 177 LEU A N 1
ATOM 1388 C CA . LEU A 1 177 ? -2.183 -3.528 -7.612 1.00 91.81 177 LEU A CA 1
ATOM 1389 C C . LEU A 1 177 ? -1.696 -2.328 -6.786 1.00 91.81 177 LEU A C 1
ATOM 1391 O O . LEU A 1 177 ? -0.899 -1.535 -7.288 1.00 91.81 177 LEU A O 1
ATOM 1395 N N . LEU A 1 178 ? -2.145 -2.222 -5.534 1.00 93.38 178 LEU A N 1
ATOM 1396 C CA . LEU A 1 178 ? -1.726 -1.171 -4.606 1.00 93.38 178 LEU A CA 1
ATOM 1397 C C . LEU A 1 178 ? -0.402 -1.504 -3.905 1.00 93.38 178 LEU A C 1
ATOM 1399 O O . LEU A 1 178 ? -0.091 -2.665 -3.638 1.00 93.38 178 LEU A O 1
ATOM 1403 N N . ILE A 1 179 ? 0.389 -0.470 -3.618 1.00 91.19 179 ILE A N 1
ATOM 1404 C CA . ILE A 1 179 ? 1.709 -0.594 -2.993 1.00 91.19 179 ILE A CA 1
ATOM 1405 C C . ILE A 1 179 ? 1.566 -0.704 -1.467 1.00 91.19 179 ILE A C 1
ATOM 1407 O O . ILE A 1 179 ? 0.964 0.154 -0.827 1.00 91.19 179 ILE A O 1
ATOM 1411 N N . GLN A 1 180 ? 2.163 -1.751 -0.892 1.00 89.00 180 GLN A N 1
ATOM 1412 C CA . GLN A 1 180 ? 2.346 -1.934 0.555 1.00 89.00 180 GLN A CA 1
ATOM 1413 C C . GLN A 1 180 ? 3.343 -0.899 1.117 1.00 89.00 180 GLN A C 1
ATOM 1415 O O . GLN A 1 180 ? 4.377 -0.634 0.497 1.00 89.00 180 GLN A O 1
ATOM 1420 N N . ASP A 1 181 ? 3.102 -0.375 2.317 1.00 84.94 181 ASP A N 1
ATOM 1421 C CA . ASP A 1 181 ? 3.951 0.643 2.965 1.00 84.94 181 ASP A CA 1
ATOM 1422 C C . ASP A 1 181 ? 5.388 0.149 3.179 1.00 84.94 181 ASP A C 1
ATOM 1424 O O . ASP A 1 181 ? 6.357 0.890 2.999 1.00 84.94 181 ASP A O 1
ATOM 1428 N N . GLU A 1 182 ? 5.536 -1.138 3.496 1.00 82.75 182 GLU A N 1
ATOM 1429 C CA . GLU A 1 182 ? 6.814 -1.828 3.649 1.00 82.75 182 GLU A CA 1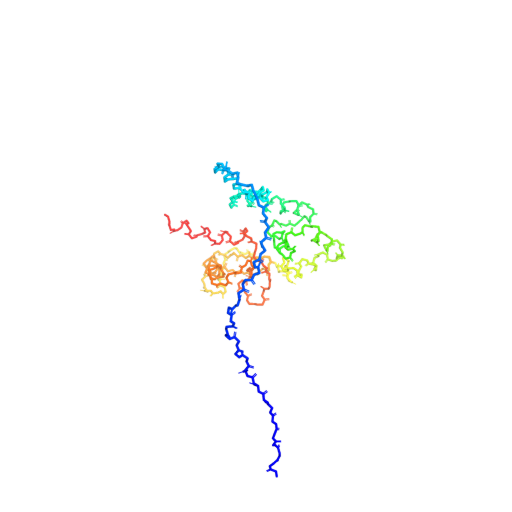
ATOM 1430 C C . GLU A 1 182 ? 7.618 -1.831 2.335 1.00 82.75 182 GLU A C 1
ATOM 1432 O O . GLU A 1 182 ? 8.845 -1.791 2.352 1.00 82.75 182 GLU A O 1
ATOM 1437 N N . LYS A 1 183 ? 6.945 -1.828 1.175 1.00 80.62 183 LYS A N 1
ATOM 1438 C CA . LYS A 1 183 ? 7.587 -1.753 -0.149 1.00 80.62 183 LYS A CA 1
ATOM 1439 C C . LYS A 1 183 ? 7.924 -0.310 -0.521 1.00 80.62 183 LYS A C 1
ATOM 1441 O O . LYS A 1 183 ? 9.029 -0.054 -0.995 1.00 80.62 183 LYS A O 1
ATOM 1446 N N . ALA A 1 184 ? 7.010 0.629 -0.261 1.00 79.69 184 ALA A N 1
ATOM 1447 C CA . ALA A 1 184 ? 7.233 2.051 -0.518 1.00 79.69 184 ALA A CA 1
ATOM 1448 C C . ALA A 1 184 ? 8.424 2.593 0.296 1.00 79.69 184 ALA A C 1
ATOM 1450 O O . ALA A 1 184 ? 9.359 3.165 -0.264 1.00 79.69 184 ALA A O 1
ATOM 1451 N N . SER A 1 185 ? 8.434 2.355 1.609 1.00 69.94 185 SER A N 1
ATOM 1452 C CA . SER A 1 185 ? 9.467 2.847 2.535 1.00 69.94 185 SER A CA 1
ATOM 1453 C C . SER A 1 185 ? 10.880 2.332 2.220 1.00 69.94 185 SER A C 1
ATOM 1455 O O . SER A 1 185 ? 11.850 3.084 2.368 1.00 69.94 185 SER A O 1
ATOM 1457 N N . ILE A 1 186 ? 11.021 1.101 1.712 1.00 63.62 186 ILE A N 1
ATOM 1458 C CA . ILE A 1 186 ? 12.309 0.566 1.238 1.00 63.62 186 ILE A CA 1
ATOM 1459 C C . ILE A 1 186 ? 12.835 1.374 0.039 1.00 63.62 186 ILE A C 1
ATOM 1461 O O . ILE A 1 186 ? 14.017 1.715 0.017 1.00 63.62 186 ILE A O 1
ATOM 1465 N N . SER A 1 187 ? 11.976 1.740 -0.921 1.00 59.16 187 SER A N 1
ATOM 1466 C CA . SER A 1 187 ? 12.370 2.554 -2.086 1.00 59.16 187 SER A CA 1
ATOM 1467 C C . SER A 1 187 ? 12.788 3.988 -1.730 1.00 59.16 187 SER A C 1
ATOM 1469 O O . SER A 1 187 ? 13.578 4.584 -2.457 1.00 59.16 187 SER A O 1
ATOM 1471 N N . PHE A 1 188 ? 12.316 4.541 -0.608 1.00 56.00 188 PHE A N 1
ATOM 1472 C CA . PHE A 1 188 ? 12.777 5.842 -0.102 1.00 56.00 188 PHE A CA 1
ATOM 1473 C C . PHE A 1 188 ? 14.143 5.767 0.600 1.00 56.00 188 PHE A C 1
ATOM 1475 O O . PHE A 1 188 ? 14.994 6.640 0.412 1.00 56.00 188 PHE A O 1
ATOM 1482 N N . ASN A 1 189 ? 14.383 4.721 1.395 1.00 51.03 189 ASN A N 1
ATOM 1483 C CA . ASN A 1 189 ? 15.573 4.627 2.251 1.00 51.03 189 ASN A CA 1
ATOM 1484 C C . ASN A 1 189 ? 16.904 4.519 1.482 1.00 51.03 189 ASN A C 1
ATOM 1486 O O . ASN A 1 189 ? 17.952 4.877 2.025 1.00 51.03 189 ASN A O 1
ATOM 1490 N N . SER A 1 190 ? 16.886 4.091 0.215 1.00 49.66 190 SER A N 1
ATOM 1491 C CA . SER A 1 190 ? 18.077 4.089 -0.647 1.00 49.66 190 SER A CA 1
ATOM 1492 C C . SER A 1 190 ? 18.645 5.483 -0.941 1.00 49.66 190 SER A C 1
ATOM 1494 O O . SER A 1 190 ? 19.820 5.579 -1.280 1.00 49.66 190 SER A O 1
ATOM 1496 N N . TYR A 1 191 ? 17.856 6.552 -0.791 1.00 40.06 191 TYR A N 1
ATOM 1497 C CA . TYR A 1 191 ? 18.307 7.921 -1.065 1.00 40.06 191 TYR A CA 1
ATOM 1498 C C . TYR A 1 191 ? 18.971 8.579 0.147 1.00 40.06 191 TYR A C 1
ATOM 1500 O O . TYR A 1 191 ? 20.040 9.169 0.026 1.00 40.06 191 TYR A O 1
ATOM 1508 N N . PHE A 1 192 ? 18.382 8.427 1.339 1.00 33.75 192 PHE A N 1
ATOM 1509 C CA . PHE A 1 192 ? 18.907 9.053 2.560 1.00 33.75 192 PHE A CA 1
ATOM 1510 C C . PHE A 1 192 ? 20.318 8.559 2.918 1.00 33.75 192 PHE A C 1
ATOM 1512 O O . PHE A 1 192 ? 21.140 9.343 3.375 1.00 33.75 192 PHE A O 1
ATOM 1519 N N . ARG A 1 193 ? 20.643 7.292 2.616 1.00 35.34 193 ARG A N 1
ATOM 1520 C CA . ARG A 1 193 ? 21.997 6.724 2.783 1.00 35.34 193 ARG A CA 1
ATOM 1521 C C . ARG A 1 193 ? 23.034 7.176 1.742 1.00 35.34 193 ARG A C 1
ATOM 1523 O O . ARG A 1 193 ? 24.180 6.751 1.833 1.00 35.34 193 ARG A O 1
ATOM 1530 N N . LEU A 1 194 ? 22.646 7.988 0.757 1.00 35.31 194 LEU A N 1
ATOM 1531 C CA . LEU A 1 194 ? 23.539 8.593 -0.243 1.00 35.31 194 LEU A CA 1
ATOM 1532 C C . LEU A 1 194 ? 23.572 10.131 -0.151 1.00 35.31 194 LEU A C 1
ATOM 1534 O O . LEU A 1 194 ? 24.271 10.776 -0.928 1.00 35.31 194 LEU A O 1
ATOM 1538 N N . ALA A 1 195 ? 22.825 10.709 0.795 1.00 35.03 195 ALA A N 1
ATOM 1539 C CA . ALA A 1 195 ? 22.734 12.144 1.065 1.00 35.03 195 ALA A CA 1
ATOM 1540 C C . ALA A 1 195 ? 23.124 12.478 2.524 1.00 35.03 195 ALA A C 1
ATOM 1542 O O . ALA A 1 195 ? 22.610 13.434 3.103 1.00 35.03 195 ALA A O 1
ATOM 1543 N N . SER A 1 196 ? 23.989 11.652 3.128 1.00 33.84 196 SER A N 1
ATOM 1544 C CA . SER A 1 196 ? 24.563 11.783 4.479 1.00 33.84 196 SER A CA 1
ATOM 1545 C C . SER A 1 196 ? 26.069 11.545 4.429 1.00 33.84 196 SER A C 1
ATOM 1547 O O . SER A 1 196 ? 26.456 10.593 3.715 1.00 33.84 196 SER A O 1
#

Organism: NCBI:txid53326

Secondary structure (DSSP, 8-state):
------------------------------------------------------HHHHHHHHHHHHHHHHHHH---HHHHHHHHHHTTT-HHHHHHHHHH-S-HHHHHHHTTSS-SSPPPPPS-SEEE-TTT--EEEEEE-TT--EEEHHHHHHHHHHHHHHS--S-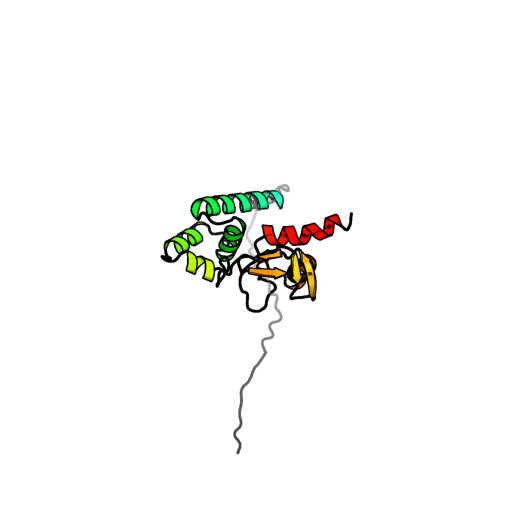PBPSSTT--PBPPHHHHHHHHHHHHTT--

Sequence (196 aa):
MAEEYDDDFQYNTDSGSELDDEAISEDDGIAMEQEDTSREVLKETPNLDAKVMTIEDLGREMNEIIDEVSAILRIGRGHCRILLHKFNWNKESLLERYYENPDTDAFLRKAQVLPRKAAPPPASSVGECDICCNTAPLGGLDCHHWACSCCWQMYLNTKIMNDATSEIQCIFNGCQLLIQDEKASISFNSYFRLAS